Protein AF-A0A173RCN5-F1 (afdb_monomer)

Organism: NCBI:txid39491

Foldseek 3Di:
DEEEEFEFDPPVLHGQQVVVVVVVLPDPDLPYEYEYAPSHCVNCVPSCPSPHYHHDDPVQVVQLVVPCPDPDTSLVSQQPDARVSSLVVVLVVCVVVVHQEYEYQGRGPSVVVSCVVVVHHYYHNPGDRPDDVVVVVVVVVVVVVVVVVVVVVVVVVVVVVVVVVVVVVVVVVVVVVVVVVVVVVVVVVCCVVPPPVPVVVVVVVVVVVVVVVVVVVVVVVVVVVVVVVVVVVCVVPVDD

Structure (mmCIF, N/CA/C/O backbone):
data_AF-A0A173RCN5-F1
#
_entry.id   AF-A0A173RCN5-F1
#
loop_
_atom_site.group_PDB
_atom_site.id
_atom_site.type_symbol
_atom_site.label_atom_id
_atom_site.label_alt_id
_atom_site.label_comp_id
_atom_site.label_asym_id
_atom_site.label_entity_id
_atom_site.label_seq_id
_atom_site.pdbx_PDB_ins_code
_atom_site.Cartn_x
_atom_site.Cartn_y
_atom_site.Cartn_z
_atom_site.occupancy
_atom_site.B_iso_or_equiv
_atom_site.auth_seq_id
_atom_site.auth_comp_id
_atom_site.auth_asym_id
_atom_site.auth_atom_id
_atom_site.pdbx_PDB_model_num
ATOM 1 N N . MET A 1 1 ? -18.937 -15.279 17.868 1.00 85.00 1 MET A N 1
ATOM 2 C CA . MET A 1 1 ? -18.457 -14.349 18.916 1.00 85.00 1 MET A CA 1
ATOM 3 C C . MET A 1 1 ? -18.157 -13.012 18.266 1.00 85.00 1 MET A C 1
ATOM 5 O O . MET A 1 1 ? -17.558 -13.012 17.190 1.00 85.00 1 MET A O 1
ATOM 9 N N . ASP A 1 2 ? -18.562 -11.915 18.907 1.00 86.75 2 ASP A N 1
ATOM 10 C CA . ASP A 1 2 ? -18.357 -10.559 18.389 1.00 86.75 2 ASP A CA 1
ATOM 11 C C . ASP A 1 2 ? -17.058 -10.000 18.976 1.00 86.75 2 ASP A C 1
ATOM 13 O O . ASP A 1 2 ? -16.907 -9.889 20.193 1.00 86.75 2 ASP A O 1
ATOM 17 N N . GLY A 1 3 ? -16.096 -9.696 18.110 1.00 90.00 3 GLY A N 1
ATOM 18 C CA . GLY A 1 3 ? -14.831 -9.073 18.477 1.00 90.00 3 GLY A CA 1
ATOM 19 C C . GLY A 1 3 ? -14.904 -7.556 18.329 1.00 90.00 3 GLY A C 1
ATOM 20 O O . GLY A 1 3 ? -15.397 -7.069 17.316 1.00 90.00 3 GLY A O 1
ATOM 21 N N . TYR A 1 4 ? -14.367 -6.812 19.290 1.00 90.81 4 TYR A N 1
ATOM 22 C CA . TYR A 1 4 ? -14.263 -5.354 19.246 1.00 90.81 4 TYR A CA 1
ATOM 23 C C . TYR A 1 4 ? -12.816 -4.925 19.426 1.00 90.81 4 TYR A C 1
ATOM 25 O O . TYR A 1 4 ? -12.172 -5.346 20.381 1.00 90.81 4 TYR A O 1
ATOM 33 N N . VAL A 1 5 ? -12.303 -4.098 18.520 1.00 88.88 5 VAL A N 1
ATOM 34 C CA . VAL A 1 5 ? -10.887 -3.707 18.510 1.00 88.88 5 VAL A CA 1
ATOM 35 C C . VAL A 1 5 ? -10.717 -2.273 19.013 1.00 88.88 5 VAL A C 1
ATOM 37 O O . VAL A 1 5 ? -11.281 -1.356 18.417 1.00 88.88 5 VAL A O 1
ATOM 40 N N . PHE A 1 6 ? -9.900 -2.075 20.052 1.00 87.25 6 PHE A N 1
ATOM 41 C CA . PHE A 1 6 ? -9.523 -0.754 20.573 1.00 87.25 6 PHE A CA 1
ATOM 42 C C . PHE A 1 6 ? -8.047 -0.714 20.970 1.00 87.25 6 PHE A C 1
ATOM 44 O O . PHE A 1 6 ? -7.629 -1.446 21.852 1.00 87.25 6 PHE A O 1
ATOM 51 N N . PHE A 1 7 ? -7.234 0.151 20.379 1.00 85.94 7 PHE A N 1
ATOM 52 C CA . PHE A 1 7 ? -5.800 0.187 20.706 1.00 85.94 7 PHE A CA 1
ATOM 53 C C . PHE A 1 7 ? -5.228 1.583 20.918 1.00 85.94 7 PHE A C 1
ATOM 55 O O . PHE A 1 7 ? -4.099 1.685 21.395 1.00 85.94 7 PHE A O 1
ATOM 62 N N . GLU A 1 8 ? -5.997 2.629 20.617 1.00 82.06 8 GLU A N 1
ATOM 63 C CA . GLU A 1 8 ? -5.490 3.997 20.600 1.00 82.06 8 GLU A CA 1
ATOM 64 C C . GLU A 1 8 ? -5.775 4.757 21.896 1.00 82.06 8 GLU A C 1
ATOM 66 O O . GLU A 1 8 ? -6.918 4.843 22.354 1.00 82.06 8 GLU A O 1
ATOM 71 N N . VAL A 1 9 ? -4.725 5.350 22.458 1.00 79.94 9 VAL A N 1
ATOM 72 C CA . VAL A 1 9 ? -4.796 6.305 23.565 1.00 79.94 9 VAL A CA 1
ATOM 73 C C . VAL A 1 9 ? -4.295 7.670 23.087 1.00 79.94 9 VAL A C 1
ATOM 75 O O . VAL A 1 9 ? -3.480 7.746 22.174 1.00 79.94 9 VAL A O 1
ATOM 78 N N . ASP A 1 10 ? -4.798 8.756 23.670 1.00 77.94 10 ASP A N 1
ATOM 79 C CA . ASP A 1 10 ? -4.321 10.105 23.374 1.00 77.94 10 ASP A CA 1
ATOM 80 C C . ASP A 1 10 ? -2.906 10.346 23.938 1.00 77.94 10 ASP A C 1
ATOM 82 O O . ASP A 1 10 ? -2.344 9.531 24.673 1.00 77.94 10 ASP A O 1
ATOM 86 N N . ASN A 1 11 ? -2.331 11.517 23.649 1.00 74.00 11 ASN A N 1
ATOM 87 C CA . ASN A 1 11 ? -0.999 11.905 24.137 1.00 74.00 11 ASN A CA 1
ATOM 88 C C . ASN A 1 11 ? -0.878 11.971 25.675 1.00 74.00 11 ASN A C 1
ATOM 90 O O . ASN A 1 11 ? 0.227 12.121 26.196 1.00 74.00 11 ASN A O 1
ATOM 94 N N . MET A 1 12 ? -1.994 11.922 26.405 1.00 77.00 12 MET A N 1
ATOM 95 C CA . MET A 1 12 ? -2.046 11.894 27.868 1.00 77.00 12 MET A CA 1
ATOM 96 C C . MET A 1 12 ? -2.286 10.474 28.413 1.00 77.00 12 MET A C 1
ATOM 98 O O . MET A 1 12 ? -2.352 10.301 29.628 1.00 77.00 12 MET A O 1
ATOM 102 N N . GLY A 1 13 ? -2.385 9.463 27.543 1.00 78.50 13 GLY A N 1
ATOM 103 C CA . GLY A 1 13 ? -2.645 8.069 27.900 1.00 78.50 13 GLY A CA 1
ATOM 104 C C . GLY A 1 13 ? -4.126 7.737 28.107 1.00 78.50 13 GLY A C 1
ATOM 105 O O . GLY A 1 13 ? -4.436 6.640 28.578 1.00 78.50 13 GLY A O 1
ATOM 106 N N . ASN A 1 14 ? -5.045 8.646 27.761 1.00 83.94 14 ASN A N 1
ATOM 107 C CA . ASN A 1 14 ? -6.478 8.401 27.891 1.00 83.94 14 ASN A CA 1
ATOM 108 C C . ASN A 1 14 ? -7.014 7.616 26.685 1.00 83.94 14 ASN A C 1
ATOM 110 O O . ASN A 1 14 ? -6.639 7.899 25.550 1.00 83.94 14 ASN A O 1
ATOM 114 N N . PRO A 1 15 ? -7.957 6.686 26.881 1.00 86.50 15 PRO A N 1
ATOM 115 C CA . PRO A 1 15 ? -8.542 5.905 25.795 1.00 86.50 15 PRO A CA 1
ATOM 116 C C . PRO A 1 15 ? -9.372 6.790 24.854 1.00 86.50 15 PRO A C 1
ATOM 118 O O . PRO A 1 15 ? -10.384 7.357 25.276 1.00 86.50 15 PRO A O 1
ATOM 121 N N . ILE A 1 16 ? -9.002 6.854 23.566 1.00 85.06 16 ILE A N 1
ATOM 122 C CA . ILE A 1 16 ? -9.655 7.741 22.575 1.00 85.06 16 ILE A CA 1
ATOM 123 C C . ILE A 1 16 ? -11.154 7.437 22.418 1.00 85.06 16 ILE A C 1
ATOM 125 O O . ILE A 1 16 ? -11.955 8.345 22.195 1.00 85.06 16 ILE A O 1
ATOM 129 N N . TYR A 1 17 ? -11.560 6.178 22.608 1.00 85.75 17 TYR A N 1
ATOM 130 C CA . TYR A 1 17 ? -12.960 5.745 22.522 1.00 85.75 17 TYR A CA 1
ATOM 131 C C . TYR A 1 17 ? -13.489 5.204 23.852 1.00 85.75 17 TYR A C 1
ATOM 133 O O . TYR A 1 17 ? -14.286 4.259 23.888 1.00 85.75 17 TYR A O 1
ATOM 141 N N . GLY A 1 18 ? -13.035 5.789 24.963 1.00 86.06 18 GLY A N 1
ATOM 142 C CA . GLY A 1 18 ? -13.400 5.338 26.302 1.00 86.06 18 GLY A CA 1
ATOM 143 C C . GLY A 1 18 ? -14.911 5.324 26.562 1.00 86.06 18 GLY A C 1
ATOM 144 O O . GLY A 1 18 ? -15.416 4.390 27.179 1.00 86.06 18 GLY A O 1
ATOM 145 N N . ASP A 1 19 ? -15.655 6.298 26.034 1.00 85.06 19 ASP A N 1
ATOM 146 C CA . ASP A 1 19 ? -17.116 6.342 26.181 1.00 85.06 19 ASP A CA 1
ATOM 147 C C . ASP A 1 19 ? -17.799 5.170 25.468 1.00 85.06 19 ASP A C 1
ATOM 149 O O . ASP A 1 19 ? -18.711 4.551 26.019 1.00 85.06 19 ASP A O 1
ATOM 153 N N . LYS A 1 20 ? -17.310 4.798 24.277 1.00 85.69 20 LYS A N 1
ATOM 154 C CA . LYS A 1 20 ? -17.848 3.652 23.538 1.00 85.69 20 LYS A CA 1
ATOM 155 C C . LYS A 1 20 ? -17.528 2.336 24.235 1.00 85.69 20 LYS A C 1
ATOM 157 O O . LYS A 1 20 ? -18.370 1.444 24.275 1.00 85.69 20 LYS A O 1
ATOM 162 N N . MET A 1 21 ? -16.337 2.234 24.823 1.00 87.69 21 MET A N 1
ATOM 163 C CA . MET A 1 21 ? -15.967 1.094 25.657 1.00 87.69 21 MET A CA 1
ATOM 164 C C . MET A 1 21 ? -16.941 0.937 26.833 1.00 87.69 21 MET A C 1
ATOM 166 O O . MET A 1 21 ? -17.484 -0.145 27.033 1.00 87.69 21 MET A O 1
ATOM 170 N N . LYS A 1 22 ? -17.239 2.023 27.558 1.00 87.31 22 LYS A N 1
ATOM 171 C CA . LYS A 1 22 ? -18.212 2.012 28.666 1.00 87.31 22 LYS A CA 1
ATOM 172 C C . LYS A 1 22 ? -19.621 1.634 28.210 1.00 87.31 22 LYS A C 1
ATOM 174 O O . LYS A 1 22 ? -20.297 0.880 28.900 1.00 87.31 22 LYS A O 1
ATOM 179 N N . GLU A 1 23 ? -20.063 2.121 27.051 1.00 86.38 23 GLU A N 1
ATOM 180 C CA . GLU A 1 23 ? -21.352 1.732 26.464 1.00 86.38 23 GLU A CA 1
ATOM 181 C C . GLU A 1 23 ? -21.421 0.218 26.210 1.00 86.38 23 GLU A C 1
ATOM 183 O O . GLU A 1 23 ? -22.412 -0.420 26.563 1.00 86.38 23 GLU A O 1
ATOM 188 N N . LEU A 1 24 ? -20.358 -0.368 25.647 1.00 86.56 24 LEU A N 1
ATOM 189 C CA . LEU A 1 24 ? -20.284 -1.806 25.381 1.00 86.56 24 LEU A CA 1
ATOM 190 C C . LEU A 1 24 ? -20.196 -2.640 26.659 1.00 86.56 24 LEU A C 1
ATOM 192 O O . LEU A 1 24 ? -20.834 -3.683 26.731 1.00 86.56 24 LEU A O 1
ATOM 196 N N . LEU A 1 25 ? -19.450 -2.177 27.662 1.00 86.50 25 LEU A N 1
ATOM 197 C CA . LEU A 1 25 ? -19.357 -2.823 28.976 1.00 86.50 25 LEU A CA 1
ATOM 198 C C . LEU A 1 25 ? -20.700 -2.839 29.717 1.00 86.50 25 LEU A C 1
ATOM 200 O O . LEU A 1 25 ? -20.983 -3.768 30.463 1.00 86.50 25 LEU A O 1
ATOM 204 N N . ASN A 1 26 ? -21.539 -1.827 29.490 1.00 82.56 26 ASN A N 1
ATOM 205 C CA . ASN A 1 26 ? -22.889 -1.760 30.050 1.00 82.56 26 ASN A CA 1
ATOM 206 C C . ASN A 1 26 ? -23.913 -2.592 29.260 1.00 82.56 26 ASN A C 1
ATOM 208 O O . ASN A 1 26 ? -25.058 -2.724 29.693 1.00 82.56 26 ASN A O 1
ATOM 212 N N . CYS A 1 27 ? -23.547 -3.131 28.093 1.00 75.00 27 CYS A N 1
ATOM 213 C CA . CYS A 1 27 ? -24.412 -4.047 27.363 1.00 75.00 27 CYS A CA 1
ATOM 214 C C . CYS A 1 27 ? -24.312 -5.443 27.993 1.00 75.00 27 CYS A C 1
ATOM 216 O O . CYS A 1 27 ? -23.235 -6.030 28.011 1.00 75.00 27 CYS A O 1
ATOM 218 N N . GLU A 1 28 ? -25.436 -6.018 28.429 1.00 60.59 28 GLU A N 1
ATOM 219 C CA . GLU A 1 28 ? -25.523 -7.399 28.940 1.00 60.59 28 GLU A CA 1
ATOM 220 C C . GLU A 1 28 ? -25.333 -8.443 27.817 1.00 60.59 28 GLU A C 1
ATOM 222 O O . GLU A 1 28 ? -26.240 -9.195 27.463 1.00 60.59 28 GLU A O 1
ATOM 227 N N . LYS A 1 29 ? -24.158 -8.471 27.182 1.00 64.88 29 LYS A N 1
ATOM 228 C CA . LYS A 1 29 ? -23.819 -9.446 26.143 1.00 64.88 29 LYS A CA 1
ATOM 229 C C . LYS A 1 29 ? -22.659 -10.323 26.606 1.00 64.88 29 LYS A C 1
ATOM 231 O O . LYS A 1 29 ? -21.499 -9.953 26.466 1.00 64.88 29 LYS A O 1
ATOM 236 N N . GLU A 1 30 ? -22.969 -11.553 27.015 1.00 64.12 30 GLU A N 1
ATOM 237 C CA . GLU A 1 30 ? -22.010 -12.601 27.430 1.00 64.12 30 GLU A CA 1
ATOM 238 C C . GLU A 1 30 ? -21.036 -13.072 26.319 1.00 64.12 30 GLU A C 1
ATOM 240 O O . GLU A 1 30 ? -20.272 -14.024 26.490 1.00 64.12 30 GLU A O 1
ATOM 245 N N . HIS A 1 31 ? -21.068 -12.461 25.132 1.00 74.56 31 HIS A N 1
ATOM 246 C CA . HIS A 1 31 ? -20.351 -12.930 23.940 1.00 74.56 31 HIS A CA 1
ATOM 247 C C . HIS A 1 31 ? -19.444 -11.875 23.301 1.00 74.56 31 HIS A C 1
ATOM 249 O O . HIS A 1 31 ? -19.007 -12.061 22.161 1.00 74.56 31 HIS A O 1
ATOM 255 N N . ILE A 1 32 ? -19.155 -10.789 24.020 1.00 86.62 32 ILE A N 1
ATOM 256 C CA . ILE A 1 32 ? -18.224 -9.754 23.572 1.00 86.62 32 ILE A CA 1
ATOM 257 C C . ILE A 1 32 ? -16.785 -10.173 23.892 1.00 86.62 32 ILE A C 1
ATOM 259 O O . ILE A 1 32 ? -16.449 -10.536 25.020 1.00 86.62 32 ILE A O 1
ATOM 263 N N . LEU A 1 33 ? -15.926 -10.110 22.877 1.00 91.88 33 LEU A N 1
ATOM 264 C CA . LEU A 1 33 ? -14.481 -10.244 22.993 1.00 91.88 33 LEU A CA 1
ATOM 265 C C . LEU A 1 33 ? -13.827 -8.900 22.677 1.00 91.88 33 LEU A C 1
ATOM 267 O O . LEU A 1 33 ? -13.941 -8.403 21.560 1.00 91.88 33 LEU A O 1
ATOM 271 N N . PHE A 1 34 ? -13.082 -8.345 23.624 1.00 93.62 34 PHE A N 1
ATOM 272 C CA . PHE A 1 34 ? -12.303 -7.133 23.403 1.00 93.62 34 PHE A CA 1
ATOM 273 C C . PHE A 1 34 ? -10.887 -7.478 22.939 1.00 93.62 34 PHE A C 1
ATOM 275 O O . PHE A 1 34 ? -10.219 -8.331 23.518 1.00 93.62 34 PHE A O 1
ATOM 282 N N . ILE A 1 35 ? -10.419 -6.812 21.891 1.00 95.06 35 ILE A N 1
ATOM 283 C CA . ILE A 1 35 ? -9.057 -6.890 21.368 1.00 95.06 35 ILE A CA 1
ATOM 284 C C . ILE A 1 35 ? -8.405 -5.535 21.622 1.00 95.06 35 ILE A C 1
ATOM 286 O O . ILE A 1 35 ? -8.760 -4.555 20.967 1.00 95.06 35 ILE A O 1
ATOM 290 N N . LEU A 1 36 ? -7.494 -5.479 22.593 1.00 94.38 36 LEU A N 1
ATOM 291 C CA . LEU A 1 36 ? -7.011 -4.232 23.176 1.00 94.38 36 LEU A CA 1
ATOM 292 C C . LEU A 1 36 ? -5.496 -4.064 23.077 1.00 94.38 36 LEU A C 1
ATOM 294 O O . LEU A 1 36 ? -4.779 -5.056 23.154 1.00 94.38 36 LEU A O 1
ATOM 298 N N . SER A 1 37 ? -4.976 -2.838 22.990 1.00 92.75 37 SER A N 1
ATOM 299 C CA . SER A 1 37 ? -3.580 -2.603 23.400 1.00 92.75 37 SER A CA 1
ATOM 300 C C . SER A 1 37 ? -3.458 -2.707 24.926 1.00 92.75 37 SER A C 1
ATOM 302 O O . SER A 1 37 ? -4.444 -2.550 25.653 1.00 92.75 37 SER A O 1
ATOM 304 N N . ALA A 1 38 ? -2.252 -2.979 25.431 1.00 91.81 38 ALA A N 1
ATOM 305 C CA . ALA A 1 38 ? -2.014 -3.043 26.876 1.00 91.81 38 ALA A CA 1
ATOM 306 C C . ALA A 1 38 ? -2.315 -1.696 27.561 1.00 91.81 38 ALA A C 1
ATOM 308 O O . ALA A 1 38 ? -2.937 -1.659 28.621 1.00 91.81 38 ALA A O 1
ATOM 309 N N . GLU A 1 39 ? -1.936 -0.593 26.912 1.00 90.00 39 GLU A N 1
ATOM 310 C CA . GLU A 1 39 ? -2.195 0.777 27.370 1.00 90.00 39 GLU A CA 1
ATOM 311 C C . GLU A 1 39 ? -3.700 1.062 27.470 1.00 90.00 39 GLU A C 1
ATOM 313 O O . GLU A 1 39 ? -4.181 1.608 28.465 1.00 90.00 39 GLU A O 1
ATOM 318 N N . TYR A 1 40 ? -4.472 0.626 26.472 1.00 91.69 40 TYR A N 1
ATOM 319 C CA . TYR A 1 40 ? -5.921 0.803 26.477 1.00 91.69 40 TYR A CA 1
ATOM 320 C C . TYR A 1 40 ? -6.591 -0.040 27.568 1.00 91.69 40 TYR A C 1
ATOM 322 O O . TYR A 1 40 ? -7.477 0.444 28.272 1.00 91.69 40 TYR A O 1
ATOM 330 N N . GLN A 1 41 ? -6.157 -1.292 27.749 1.00 91.94 41 GLN A N 1
ATOM 331 C CA . GLN A 1 41 ? -6.707 -2.175 28.778 1.00 91.94 41 GLN A CA 1
ATOM 332 C C . GLN A 1 41 ? -6.449 -1.653 30.197 1.00 91.94 41 GLN A C 1
ATOM 334 O O . GLN A 1 41 ? -7.328 -1.785 31.050 1.00 91.94 41 GLN A O 1
ATOM 339 N N . ALA A 1 42 ? -5.294 -1.033 30.453 1.00 91.06 42 ALA A N 1
ATOM 340 C CA . ALA A 1 42 ? -4.952 -0.504 31.774 1.00 91.06 42 ALA A CA 1
ATOM 341 C C . ALA A 1 42 ? -5.989 0.512 32.292 1.00 91.06 42 ALA A C 1
ATOM 343 O O . ALA A 1 42 ? -6.287 0.539 33.488 1.00 91.06 42 ALA A O 1
ATOM 344 N N . ASN A 1 43 ? -6.595 1.280 31.381 1.00 92.06 43 ASN A N 1
ATOM 345 C CA . ASN A 1 43 ? -7.622 2.279 31.679 1.00 92.06 43 ASN A CA 1
ATOM 346 C C . ASN A 1 43 ? -8.990 1.689 32.082 1.00 92.06 43 ASN A C 1
ATOM 348 O O . ASN A 1 43 ? -9.815 2.417 32.625 1.00 92.06 43 ASN A O 1
ATOM 352 N N . PHE A 1 44 ? -9.232 0.397 31.831 1.00 89.50 44 PHE A N 1
ATOM 353 C CA . PHE A 1 44 ? -10.503 -0.300 32.104 1.00 89.50 44 PHE A CA 1
ATOM 354 C C . PHE A 1 44 ? -10.293 -1.618 32.860 1.00 89.50 44 PHE A C 1
ATOM 356 O O . PHE A 1 44 ? -11.059 -2.573 32.721 1.00 89.50 44 PHE A O 1
ATOM 363 N N . SER A 1 45 ? -9.191 -1.718 33.604 1.00 85.12 45 SER A N 1
ATOM 364 C CA . SER A 1 45 ? -8.732 -2.979 34.193 1.00 85.12 45 SER A CA 1
ATOM 365 C C . SER A 1 45 ? -9.738 -3.613 35.158 1.00 85.12 45 SER A C 1
ATOM 367 O O . SER A 1 45 ? -9.777 -4.838 35.240 1.00 85.12 45 SER A O 1
ATOM 369 N N . VAL A 1 46 ? -10.560 -2.813 35.846 1.00 85.19 46 VAL A N 1
ATOM 370 C CA . VAL A 1 46 ? -11.584 -3.296 36.785 1.00 85.19 46 VAL A CA 1
ATOM 371 C C . VAL A 1 46 ? -12.846 -3.728 36.041 1.00 85.19 46 VAL A C 1
ATOM 373 O O . VAL A 1 46 ? -13.407 -4.780 36.324 1.00 85.19 46 VAL A O 1
ATOM 376 N N . GLU A 1 47 ? -13.276 -2.943 35.059 1.00 86.75 47 GLU A N 1
ATOM 377 C CA . GLU A 1 47 ? -14.499 -3.174 34.292 1.00 86.75 47 GLU A CA 1
ATOM 378 C C . GLU A 1 47 ? -14.376 -4.371 33.333 1.00 86.75 47 GLU A C 1
ATOM 380 O O . GLU A 1 47 ? -15.366 -4.999 32.956 1.00 86.75 47 GLU A O 1
ATOM 385 N N . LEU A 1 48 ? -13.148 -4.718 32.951 1.00 86.81 48 LEU A N 1
ATOM 386 C CA . LEU A 1 48 ? -12.843 -5.816 32.039 1.00 86.81 48 LEU A CA 1
ATOM 387 C C . LEU A 1 48 ? -12.677 -7.187 32.712 1.00 86.81 48 LEU A C 1
ATOM 389 O O . LEU A 1 48 ? -12.492 -8.163 31.990 1.00 86.81 48 LEU A O 1
ATOM 393 N N . ILE A 1 49 ? -12.733 -7.287 34.048 1.00 83.31 49 ILE A N 1
ATOM 394 C CA . ILE A 1 49 ? -12.430 -8.534 34.787 1.00 83.31 49 ILE A CA 1
ATOM 395 C C . ILE A 1 49 ? -13.297 -9.710 34.320 1.00 83.31 49 ILE A C 1
ATOM 397 O O . ILE A 1 49 ? -12.782 -10.809 34.119 1.00 83.31 49 ILE A O 1
ATOM 401 N N . ASP A 1 50 ? -14.586 -9.462 34.097 1.00 83.12 50 ASP A N 1
ATOM 402 C CA . ASP A 1 50 ? -15.548 -10.493 33.692 1.00 83.12 50 ASP A CA 1
ATOM 403 C C . ASP A 1 50 ? -15.686 -10.624 32.166 1.00 83.12 50 ASP A C 1
ATOM 405 O O . ASP A 1 50 ? -16.514 -11.384 31.661 1.00 83.12 50 ASP A O 1
ATOM 409 N N . HIS A 1 51 ? -14.859 -9.902 31.407 1.00 86.25 51 HIS A N 1
ATOM 410 C CA . HIS A 1 51 ? -14.919 -9.863 29.954 1.00 86.25 51 HIS A CA 1
ATOM 411 C C . HIS A 1 51 ? -13.762 -10.631 29.320 1.00 86.25 51 HIS A C 1
ATOM 413 O O . HIS A 1 51 ? -12.635 -10.679 29.817 1.00 86.25 51 HIS A O 1
ATOM 419 N N . LYS A 1 52 ? -14.016 -11.216 28.147 1.00 89.62 52 LYS A N 1
ATOM 420 C CA . LYS A 1 52 ? -12.950 -11.849 27.375 1.00 89.62 52 LYS A CA 1
ATOM 421 C C . LYS A 1 52 ? -12.103 -10.759 26.720 1.00 89.62 52 LYS A C 1
ATOM 423 O O . LYS A 1 52 ? -12.610 -9.996 25.900 1.00 89.62 52 LYS A O 1
ATOM 428 N N . VAL A 1 53 ? -10.812 -10.723 27.041 1.00 92.31 53 VAL A N 1
ATOM 429 C CA . VAL A 1 53 ? -9.860 -9.744 26.497 1.00 92.31 53 VAL A CA 1
ATOM 430 C C . VAL A 1 53 ? -8.678 -10.448 25.834 1.00 92.31 53 VAL A C 1
ATOM 432 O O . VAL A 1 53 ? -8.118 -11.400 26.376 1.00 92.31 53 VAL A O 1
ATOM 435 N N . ILE A 1 54 ? -8.282 -9.970 24.658 1.00 95.12 54 ILE A N 1
ATOM 436 C CA . ILE A 1 54 ? -7.036 -10.322 23.975 1.00 95.12 54 ILE A CA 1
ATOM 437 C C . ILE A 1 54 ? -6.190 -9.064 23.876 1.00 95.12 54 ILE A C 1
ATOM 439 O O . ILE A 1 54 ? -6.639 -8.061 23.330 1.00 95.12 54 ILE A O 1
ATOM 443 N N . ILE A 1 55 ? -4.956 -9.139 24.362 1.00 95.50 55 ILE A N 1
ATOM 444 C CA . ILE A 1 55 ? -4.009 -8.032 24.270 1.00 95.50 55 ILE A CA 1
ATOM 445 C C . ILE A 1 55 ? -3.202 -8.144 22.976 1.00 95.50 55 ILE A C 1
ATOM 447 O O . ILE A 1 55 ? -2.661 -9.210 22.669 1.00 95.50 55 ILE A O 1
ATOM 451 N N . ILE A 1 56 ? -3.134 -7.047 22.224 1.00 94.94 56 ILE A N 1
ATOM 452 C CA . ILE A 1 56 ? -2.272 -6.888 21.056 1.00 94.94 56 ILE A CA 1
ATOM 453 C C . ILE A 1 56 ? -0.822 -6.848 21.554 1.00 94.94 56 ILE A C 1
ATOM 455 O O . ILE A 1 56 ? -0.505 -6.027 22.418 1.00 94.94 56 ILE A O 1
ATOM 459 N N . PRO A 1 57 ? 0.057 -7.723 21.041 1.00 94.69 57 PRO A N 1
ATOM 460 C CA . PRO A 1 57 ? 1.453 -7.748 21.434 1.00 94.69 57 PRO A CA 1
ATOM 461 C C . PRO A 1 57 ? 2.168 -6.426 21.149 1.00 94.69 57 PRO A C 1
ATOM 463 O O . PRO A 1 57 ? 1.994 -5.811 20.097 1.00 94.69 57 PRO A O 1
ATOM 466 N N . GLU A 1 58 ? 3.016 -6.018 22.086 1.00 90.75 58 GLU A N 1
ATOM 467 C CA . GLU A 1 58 ? 3.766 -4.763 22.014 1.00 90.75 58 GLU A CA 1
ATOM 468 C C . GLU A 1 58 ? 4.736 -4.718 20.824 1.00 90.75 58 GLU A C 1
ATOM 470 O O . GLU A 1 58 ? 4.958 -3.675 20.220 1.00 90.75 58 GLU A O 1
ATOM 475 N N . ASP A 1 59 ? 5.313 -5.857 20.444 1.00 90.81 59 ASP A N 1
ATOM 476 C CA . ASP A 1 59 ? 6.168 -5.975 19.263 1.00 90.81 59 ASP A CA 1
ATOM 477 C C . ASP A 1 59 ? 5.401 -5.742 17.956 1.00 90.81 59 ASP A C 1
ATOM 479 O O . ASP A 1 59 ? 5.967 -5.174 17.023 1.00 90.81 59 ASP A O 1
ATOM 483 N N . VAL A 1 60 ? 4.116 -6.109 17.903 1.00 91.06 60 VAL A N 1
ATOM 484 C CA . VAL A 1 60 ? 3.225 -5.798 16.776 1.00 91.06 60 VAL A CA 1
ATOM 485 C C . VAL A 1 60 ? 2.891 -4.305 16.753 1.00 91.06 60 VAL A C 1
ATOM 487 O O . VAL A 1 60 ? 2.993 -3.685 15.696 1.00 91.06 60 VAL A O 1
ATOM 490 N N . LEU A 1 61 ? 2.552 -3.708 17.903 1.00 88.50 61 LEU A N 1
ATOM 491 C CA . LEU A 1 61 ? 2.254 -2.270 17.997 1.00 88.50 61 LEU A CA 1
ATOM 492 C C . LEU A 1 61 ? 3.465 -1.407 17.617 1.00 88.50 61 LEU A C 1
ATOM 494 O O . LEU A 1 61 ? 3.329 -0.481 16.824 1.00 88.50 61 LEU A O 1
ATOM 498 N N . LYS A 1 62 ? 4.675 -1.780 18.047 1.00 85.62 62 LYS A N 1
ATOM 499 C CA . LYS A 1 62 ? 5.911 -1.071 17.676 1.00 85.62 62 LYS A CA 1
ATOM 500 C C . LYS A 1 62 ? 6.172 -1.023 16.174 1.00 85.62 62 LYS A C 1
ATOM 502 O O . LYS A 1 62 ? 6.832 -0.100 15.705 1.00 85.62 62 LYS A O 1
ATOM 507 N N . LYS A 1 63 ? 5.700 -2.006 15.399 1.00 84.50 63 LYS A N 1
ATOM 508 C CA . LYS A 1 63 ? 5.812 -1.966 13.930 1.00 84.50 63 LYS A CA 1
ATOM 509 C C . LYS A 1 63 ? 4.923 -0.894 13.320 1.00 84.50 63 LYS A C 1
ATOM 511 O O . LYS A 1 63 ? 5.322 -0.294 12.327 1.00 84.50 63 LYS A O 1
ATOM 516 N N . ILE A 1 64 ? 3.768 -0.650 13.934 1.00 82.88 64 ILE A N 1
ATOM 517 C CA . ILE A 1 64 ? 2.886 0.462 13.589 1.00 82.88 64 ILE A CA 1
ATOM 518 C C . ILE A 1 64 ? 3.603 1.770 13.941 1.00 82.88 64 ILE A C 1
ATOM 520 O O . ILE A 1 64 ? 3.766 2.616 13.072 1.00 82.88 64 ILE A O 1
ATOM 524 N N . ASP A 1 65 ? 4.150 1.875 15.155 1.00 79.44 65 ASP A N 1
ATOM 525 C CA . ASP A 1 65 ? 4.822 3.091 15.641 1.00 79.44 65 ASP A CA 1
ATOM 526 C C . ASP A 1 65 ? 6.045 3.500 14.819 1.00 79.44 65 ASP A C 1
ATOM 528 O O . ASP A 1 65 ? 6.216 4.672 14.504 1.00 79.44 65 ASP A O 1
ATOM 532 N N . ILE A 1 66 ? 6.899 2.543 14.441 1.00 69.69 66 ILE A N 1
ATOM 533 C CA . ILE A 1 66 ? 8.091 2.815 13.619 1.00 69.69 66 ILE A CA 1
ATOM 534 C C . ILE A 1 66 ? 7.703 3.394 12.254 1.00 69.69 66 ILE A C 1
ATOM 536 O O . ILE A 1 66 ? 8.459 4.177 11.685 1.00 69.69 66 ILE A O 1
ATOM 540 N N . ALA A 1 67 ? 6.549 3.001 11.717 1.00 65.50 67 ALA A N 1
ATOM 541 C CA . ALA A 1 67 ? 6.098 3.450 10.4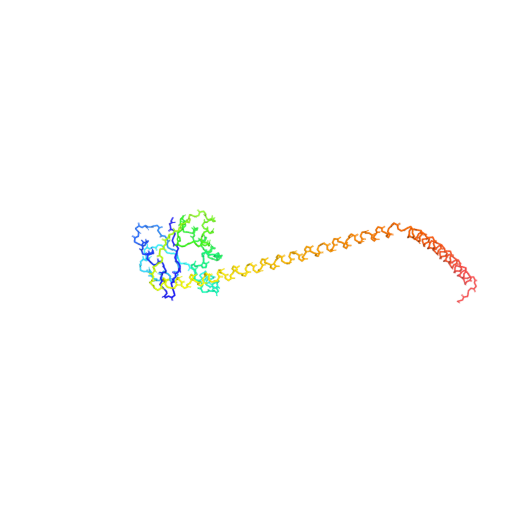09 1.00 65.50 67 ALA A CA 1
ATOM 542 C C . ALA A 1 67 ? 5.455 4.850 10.430 1.00 65.50 67 ALA A C 1
ATOM 544 O O . ALA A 1 67 ? 5.231 5.440 9.371 1.00 65.50 67 ALA A O 1
ATOM 545 N N . ILE A 1 68 ? 5.190 5.400 11.618 1.00 72.62 68 ILE A N 1
ATOM 546 C CA . ILE A 1 68 ? 4.665 6.750 11.815 1.00 72.62 68 ILE A CA 1
ATOM 547 C C . ILE A 1 68 ? 5.846 7.735 11.782 1.00 72.62 68 ILE A C 1
ATOM 549 O O . ILE A 1 68 ? 6.375 8.164 12.805 1.00 72.62 68 ILE A O 1
ATOM 553 N N . GLU A 1 69 ? 6.294 8.101 10.579 1.00 58.19 69 GLU A N 1
ATOM 554 C CA . GLU A 1 69 ? 7.410 9.049 10.405 1.00 58.19 69 GLU A CA 1
ATOM 555 C C . GLU A 1 69 ? 7.007 10.522 10.659 1.00 58.19 69 GLU A C 1
ATOM 557 O O . GLU A 1 69 ? 7.875 11.359 10.899 1.00 58.19 69 GLU A O 1
ATOM 562 N N . ASN A 1 70 ? 5.706 10.867 10.645 1.00 51.78 70 ASN A N 1
ATOM 563 C CA . ASN A 1 70 ? 5.243 12.256 10.449 1.00 51.78 70 ASN A CA 1
ATOM 564 C C . ASN A 1 70 ? 4.111 12.752 11.383 1.00 51.78 70 ASN A C 1
ATOM 566 O O . ASN A 1 70 ? 3.227 13.474 10.934 1.00 51.78 70 ASN A O 1
ATOM 570 N N . LYS A 1 71 ? 4.146 12.454 12.690 1.00 53.78 71 LYS A N 1
ATOM 571 C CA . LYS A 1 71 ? 3.165 12.960 13.691 1.00 53.78 71 LYS A CA 1
ATOM 572 C C . LYS A 1 71 ? 1.693 12.537 13.487 1.00 53.78 71 LYS A C 1
ATOM 574 O O . LYS A 1 71 ? 0.820 13.125 14.121 1.00 53.78 71 LYS A O 1
ATOM 579 N N . GLU A 1 72 ? 1.402 11.561 12.634 1.00 62.19 72 GLU A N 1
ATOM 580 C CA . GLU A 1 72 ? 0.059 10.966 12.552 1.00 62.19 72 GLU A CA 1
ATOM 581 C C . GLU A 1 72 ? -0.170 10.014 13.743 1.00 62.19 72 GLU A C 1
ATOM 583 O O . GLU A 1 72 ? 0.774 9.408 14.235 1.00 62.19 72 GLU A O 1
ATOM 588 N N . ASP A 1 73 ? -1.398 9.905 14.253 1.00 73.50 73 ASP A N 1
ATOM 589 C CA . ASP A 1 73 ? -1.736 8.927 15.303 1.00 73.50 73 ASP A CA 1
ATOM 590 C C . ASP A 1 73 ? -1.853 7.500 14.714 1.00 73.50 73 ASP A C 1
ATOM 592 O O . ASP A 1 73 ? -1.965 7.330 13.489 1.00 73.50 73 ASP A O 1
ATOM 596 N N . ARG A 1 74 ? -1.784 6.439 15.544 1.00 77.69 74 ARG A N 1
ATOM 597 C CA . ARG A 1 74 ? -1.783 5.057 15.006 1.00 77.69 74 ARG A CA 1
ATOM 598 C C . ARG A 1 74 ? -3.109 4.741 14.311 1.00 77.69 74 ARG A C 1
ATOM 600 O O . ARG A 1 74 ? -3.132 3.952 13.366 1.00 77.69 74 ARG A O 1
ATOM 607 N N . GLU A 1 75 ? -4.201 5.364 14.758 1.00 78.12 75 GLU A N 1
ATOM 608 C CA . GLU A 1 75 ? -5.533 5.293 14.148 1.00 78.12 75 GLU A CA 1
ATOM 609 C C . GLU A 1 75 ? -5.499 5.754 12.683 1.00 78.12 75 GLU A C 1
ATOM 611 O O . GLU A 1 75 ? -5.954 5.021 11.797 1.00 78.12 75 GLU A O 1
ATOM 616 N N . THR A 1 76 ? -4.908 6.919 12.415 1.00 79.00 76 THR A N 1
ATOM 617 C CA . THR A 1 76 ? -4.771 7.490 11.069 1.00 79.00 76 THR A CA 1
ATOM 618 C C . THR A 1 76 ? -3.929 6.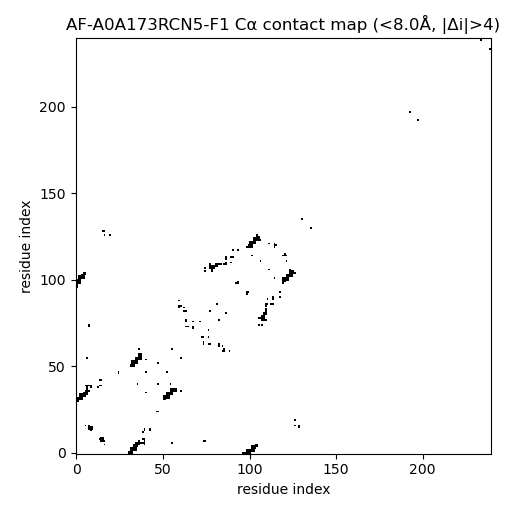580 10.186 1.00 79.00 76 THR A C 1
ATOM 620 O O . THR A 1 76 ? -4.378 6.169 9.112 1.00 79.00 76 THR A O 1
ATOM 623 N N . TYR A 1 77 ? -2.753 6.173 10.670 1.00 83.06 77 TYR A N 1
ATOM 624 C CA . TYR A 1 77 ? -1.851 5.314 9.908 1.00 83.06 77 TYR A CA 1
ATOM 625 C C . TYR A 1 77 ? -2.505 3.971 9.542 1.00 83.06 77 TYR A C 1
ATOM 627 O O . TYR A 1 77 ? -2.504 3.565 8.376 1.00 83.06 77 TYR A O 1
ATOM 635 N N . MET A 1 78 ? -3.140 3.302 10.510 1.00 84.25 78 MET A N 1
ATOM 636 C CA . MET A 1 78 ? -3.833 2.022 10.302 1.00 84.25 78 MET A CA 1
ATOM 637 C C . MET A 1 78 ? -5.052 2.136 9.378 1.00 84.25 78 MET A C 1
ATOM 639 O O . MET A 1 78 ? -5.504 1.126 8.820 1.00 84.25 78 MET A O 1
ATOM 643 N N . SER A 1 79 ? -5.588 3.346 9.202 1.00 83.00 79 SER A N 1
ATOM 644 C CA . SER A 1 79 ? -6.725 3.611 8.319 1.00 83.00 79 SER A CA 1
ATOM 645 C C . SER A 1 79 ? -6.345 3.752 6.846 1.00 83.00 79 SER A C 1
ATOM 647 O O . SER A 1 79 ? -7.195 3.564 5.974 1.00 83.00 79 SER A O 1
ATOM 649 N N . ILE A 1 80 ? -5.070 4.016 6.548 1.00 81.19 80 ILE A N 1
ATOM 650 C CA . ILE A 1 80 ? -4.574 4.197 5.174 1.00 81.19 80 ILE A CA 1
ATOM 651 C C . ILE A 1 80 ? -3.547 3.140 4.758 1.00 81.19 80 ILE A C 1
ATOM 653 O O . ILE A 1 80 ? -3.452 2.812 3.573 1.00 81.19 80 ILE A O 1
ATOM 657 N N . SER A 1 81 ? -2.824 2.560 5.717 1.00 83.69 81 SER A N 1
ATOM 658 C CA . SER A 1 81 ? -1.701 1.661 5.457 1.00 83.69 81 SER A CA 1
ATOM 659 C C . SER A 1 81 ? -1.911 0.276 6.077 1.00 83.69 81 SER A C 1
ATOM 661 O O . SER A 1 81 ? -2.341 0.156 7.224 1.00 83.69 81 SER A O 1
ATOM 663 N N . PRO A 1 82 ? -1.611 -0.805 5.335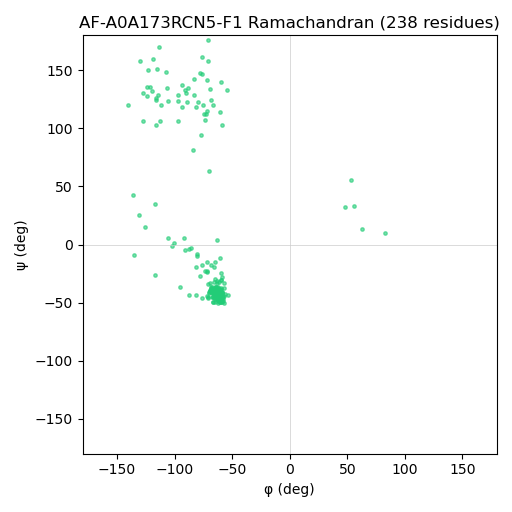 1.00 89.31 82 PRO A N 1
ATOM 664 C CA . PRO A 1 82 ? -1.621 -2.155 5.881 1.00 89.31 82 PRO A CA 1
ATOM 665 C C . PRO A 1 82 ? -0.367 -2.445 6.714 1.00 89.31 82 PRO A C 1
ATOM 667 O O . PRO A 1 82 ? 0.731 -2.015 6.366 1.00 89.31 82 PRO A O 1
ATOM 670 N N . VAL A 1 83 ? -0.517 -3.275 7.746 1.00 90.31 83 VAL A N 1
ATOM 671 C CA . VAL A 1 83 ? 0.568 -3.693 8.647 1.00 90.31 83 VAL A CA 1
ATOM 672 C C . VAL A 1 83 ? 0.601 -5.208 8.722 1.00 90.31 83 VAL A C 1
ATOM 674 O O . VAL A 1 83 ? -0.258 -5.836 9.341 1.00 90.31 83 VAL A O 1
ATOM 677 N N . LYS A 1 84 ? 1.601 -5.804 8.074 1.00 92.50 84 LYS A N 1
ATOM 678 C CA . LYS A 1 84 ? 1.669 -7.248 7.832 1.00 92.50 84 LYS A CA 1
ATOM 679 C C . LYS A 1 84 ? 1.733 -8.062 9.124 1.00 92.50 84 LYS A C 1
ATOM 681 O O . LYS A 1 84 ? 1.006 -9.039 9.262 1.00 92.50 84 LYS A O 1
ATOM 686 N N . GLU A 1 85 ? 2.555 -7.648 10.079 1.00 93.50 85 GLU A N 1
ATOM 687 C CA . GLU A 1 85 ? 2.703 -8.318 11.372 1.00 93.50 85 GLU A CA 1
ATOM 688 C C . GLU A 1 85 ? 1.387 -8.306 12.162 1.00 93.50 85 GLU A C 1
ATOM 690 O O . GLU A 1 85 ? 1.007 -9.308 12.769 1.00 93.50 85 GLU A O 1
ATOM 695 N N . PHE A 1 86 ? 0.646 -7.196 12.094 1.00 94.12 86 PHE A N 1
ATOM 696 C CA . PHE A 1 86 ? -0.681 -7.102 12.692 1.00 94.12 86 PHE A CA 1
ATOM 697 C C . PHE A 1 86 ? -1.696 -7.989 11.964 1.00 94.12 86 PHE A C 1
ATOM 699 O O . PHE A 1 86 ? -2.496 -8.653 12.620 1.00 94.12 86 PHE A O 1
ATOM 706 N N . GLU A 1 87 ? -1.654 -8.053 10.628 1.00 95.81 87 GLU A N 1
ATOM 707 C C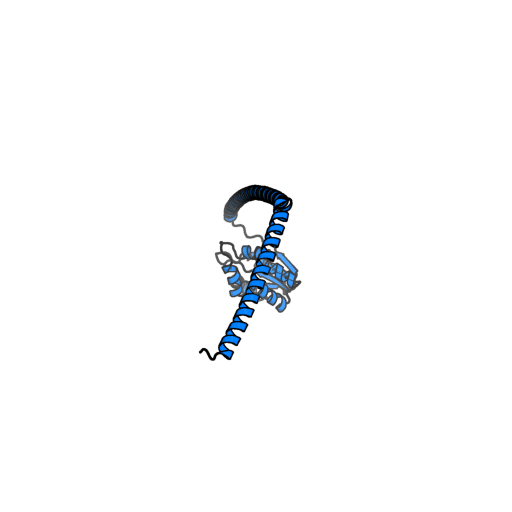A . GLU A 1 87 ? -2.520 -8.943 9.846 1.00 95.81 87 GLU A CA 1
ATOM 708 C C . GLU A 1 87 ? -2.293 -10.420 10.206 1.00 95.81 87 GLU A C 1
ATOM 710 O O . GLU A 1 87 ? -3.253 -11.148 10.459 1.00 95.81 87 GLU A O 1
ATOM 715 N N . GLU A 1 88 ? -1.035 -10.863 10.263 1.00 95.88 88 GLU A N 1
ATOM 716 C CA . GLU A 1 88 ? -0.656 -12.235 10.625 1.00 95.88 88 GLU A CA 1
ATOM 717 C C . GLU A 1 88 ? -1.091 -12.584 12.051 1.00 95.88 88 GLU A C 1
ATOM 719 O O . GLU A 1 88 ? -1.653 -13.657 12.304 1.00 95.88 88 GLU A O 1
ATOM 724 N N . TRP A 1 89 ? -0.889 -11.655 12.985 1.00 96.56 89 TRP A N 1
ATOM 725 C CA . TRP A 1 89 ? -1.334 -11.829 14.356 1.00 96.56 89 TRP A CA 1
ATOM 726 C C . TRP A 1 89 ? -2.866 -11.903 14.456 1.00 96.56 89 TRP A C 1
ATOM 728 O O . TRP A 1 89 ? -3.391 -12.854 15.044 1.00 96.56 89 TRP A O 1
ATOM 738 N N . LEU A 1 90 ? -3.601 -10.969 13.847 1.00 96.12 90 LEU A N 1
ATOM 739 C CA . LEU A 1 90 ? -5.065 -10.923 13.897 1.00 96.12 90 LEU A CA 1
ATOM 740 C C . LEU A 1 90 ? -5.703 -12.152 13.229 1.00 96.12 90 LEU A C 1
ATOM 742 O O . LEU A 1 90 ? -6.666 -12.714 13.756 1.00 96.12 90 LEU A O 1
ATOM 746 N N . ASP A 1 91 ? -5.133 -12.619 12.114 1.00 95.94 91 ASP A N 1
ATOM 747 C CA . ASP A 1 91 ? -5.529 -13.849 11.411 1.00 95.94 91 ASP A CA 1
ATOM 748 C C . ASP A 1 91 ? -5.533 -15.063 12.357 1.00 95.94 91 ASP A C 1
ATOM 750 O O . ASP A 1 91 ? -6.493 -15.853 12.387 1.00 95.94 91 ASP A O 1
ATOM 754 N N . SER A 1 92 ? -4.492 -15.166 13.192 1.00 95.75 92 SER A N 1
ATOM 755 C CA . SER A 1 92 ? -4.382 -16.214 14.207 1.00 95.75 92 SER A CA 1
ATOM 756 C C . SER A 1 92 ? -5.448 -16.074 15.301 1.00 95.75 92 SER A C 1
ATOM 758 O O . SER A 1 92 ? -6.050 -17.076 15.701 1.00 95.75 92 SER A O 1
ATOM 760 N N . GLN A 1 93 ? -5.751 -14.845 15.740 1.00 95.38 93 GLN A N 1
ATOM 761 C CA . GLN A 1 93 ? -6.721 -14.598 16.809 1.00 95.38 93 GLN A CA 1
ATOM 762 C C . GLN A 1 93 ? -8.155 -14.884 16.374 1.00 95.38 93 GLN A C 1
ATOM 764 O O . GLN A 1 93 ? -8.889 -15.514 17.138 1.00 95.38 93 GLN A O 1
ATOM 769 N N . ILE A 1 94 ? -8.538 -14.498 15.153 1.00 94.44 94 ILE A N 1
ATOM 770 C CA . ILE A 1 94 ? -9.866 -14.792 14.591 1.00 94.44 94 ILE A CA 1
ATOM 771 C C . ILE A 1 94 ? -10.112 -16.300 14.572 1.00 94.44 94 ILE A C 1
ATOM 773 O O . ILE A 1 94 ? -11.147 -16.773 15.044 1.00 94.44 94 ILE A O 1
ATOM 777 N N . THR A 1 95 ? -9.124 -17.063 14.102 1.00 91.56 95 THR A N 1
ATOM 778 C CA . THR A 1 95 ? -9.218 -18.525 14.004 1.00 91.56 95 THR A CA 1
ATOM 779 C C . THR A 1 95 ? -9.287 -19.171 15.389 1.00 91.56 95 THR A C 1
ATOM 781 O O . THR A 1 95 ? -10.171 -19.982 15.662 1.00 91.56 95 THR A O 1
ATOM 784 N N . LYS A 1 96 ? -8.370 -18.789 16.287 1.00 94.31 96 LYS A N 1
ATOM 785 C CA . LYS A 1 96 ? -8.262 -19.354 17.638 1.00 94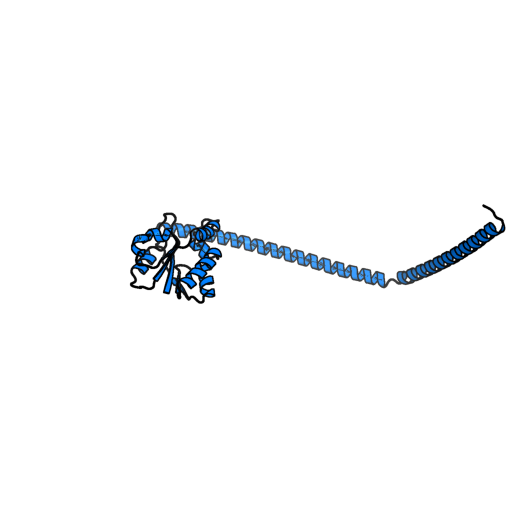.31 96 LYS A CA 1
ATOM 786 C C . LYS A 1 96 ? -9.512 -19.094 18.478 1.00 94.31 96 LYS A C 1
ATOM 788 O O . LYS A 1 96 ? -9.910 -19.949 19.264 1.00 94.31 96 LYS A O 1
ATOM 793 N N . ASN A 1 97 ? -10.124 -17.922 18.317 1.00 91.62 97 ASN A N 1
ATOM 794 C CA . ASN A 1 97 ? -11.231 -17.475 19.158 1.00 91.62 97 ASN A CA 1
ATOM 795 C C . ASN A 1 97 ? -12.609 -17.616 18.511 1.00 91.62 97 ASN A C 1
ATOM 797 O O . ASN A 1 97 ? -13.589 -17.314 19.188 1.00 91.62 97 ASN A O 1
ATOM 801 N N . ARG A 1 98 ? -12.687 -18.101 17.262 1.00 91.00 98 ARG A N 1
ATOM 802 C CA . ARG A 1 98 ? -13.937 -18.257 16.496 1.00 91.00 98 ARG A CA 1
ATOM 803 C C . ARG A 1 98 ? -14.727 -16.944 16.450 1.00 91.00 98 ARG A C 1
ATOM 805 O O . ARG A 1 98 ? -15.863 -16.853 16.916 1.00 91.00 98 ARG A O 1
ATOM 812 N N . ILE A 1 99 ? -14.053 -15.903 15.964 1.00 92.25 99 ILE A N 1
ATOM 813 C CA . ILE A 1 99 ? -14.640 -14.571 15.803 1.00 92.25 99 ILE A CA 1
ATOM 814 C C . ILE A 1 99 ? -15.440 -14.553 14.498 1.00 92.25 99 ILE A C 1
ATOM 816 O O . ILE A 1 99 ? -14.869 -14.749 13.424 1.00 92.25 99 ILE A O 1
ATOM 820 N N . ASP A 1 100 ? -16.746 -14.314 14.605 1.00 89.31 100 ASP A N 1
ATOM 821 C CA . ASP A 1 100 ? -17.675 -14.328 13.463 1.00 89.31 100 ASP A CA 1
ATOM 822 C C . ASP A 1 100 ? -17.889 -12.918 12.902 1.00 89.31 100 ASP A C 1
ATOM 824 O O . ASP A 1 100 ? -17.984 -12.725 11.687 1.00 89.31 100 ASP A O 1
ATOM 828 N N . VAL A 1 101 ? -17.912 -11.929 13.799 1.00 91.44 101 VAL A N 1
ATOM 829 C CA . VAL A 1 101 ? -18.028 -10.507 13.485 1.00 91.44 101 VAL A CA 1
ATOM 830 C C . VAL A 1 101 ? -16.897 -9.770 14.184 1.00 91.44 101 VAL A C 1
ATOM 832 O O . VAL A 1 101 ? -16.686 -9.955 15.381 1.00 91.44 101 VAL A O 1
ATOM 835 N N . LEU A 1 102 ? -16.173 -8.931 13.452 1.00 93.44 102 LEU A N 1
ATOM 836 C CA . LEU A 1 102 ? -15.168 -8.036 14.001 1.00 93.44 102 LEU A CA 1
ATOM 837 C C . LEU A 1 102 ? -15.600 -6.591 13.773 1.00 93.44 102 LEU A C 1
ATOM 839 O O . LEU A 1 102 ? -15.869 -6.170 12.648 1.00 93.44 102 LEU A O 1
ATOM 843 N N . THR A 1 103 ? -15.663 -5.838 14.858 1.00 90.94 103 THR A N 1
ATOM 844 C CA . THR A 1 103 ? -16.149 -4.468 14.880 1.00 90.94 103 THR A CA 1
ATOM 845 C C . THR A 1 103 ? -15.013 -3.529 15.248 1.00 90.94 103 THR A C 1
ATOM 847 O O . THR A 1 103 ? -14.327 -3.728 16.254 1.00 90.94 103 THR A O 1
ATOM 850 N N . THR A 1 104 ? -14.815 -2.497 14.439 1.00 89.75 104 THR A N 1
ATOM 851 C CA . THR A 1 104 ? -13.833 -1.435 14.686 1.00 89.75 104 THR A CA 1
ATOM 852 C C . THR A 1 104 ? -14.543 -0.090 14.807 1.00 89.75 104 THR A C 1
ATOM 854 O O . THR A 1 104 ? -15.691 0.047 14.383 1.00 89.75 104 THR A O 1
ATOM 857 N N . ILE A 1 105 ? -13.897 0.902 15.420 1.00 81.12 105 ILE A N 1
ATOM 858 C CA . ILE A 1 105 ? -14.445 2.266 15.457 1.00 81.12 105 ILE A CA 1
ATOM 859 C C . ILE A 1 105 ? -14.245 2.945 14.098 1.00 81.12 105 ILE A C 1
ATOM 861 O O . ILE A 1 105 ? -15.194 3.465 13.522 1.00 81.12 105 ILE A O 1
ATOM 865 N N . GLU A 1 106 ? -13.039 2.828 13.543 1.00 79.69 106 GLU A N 1
ATOM 866 C CA . GLU A 1 106 ? -12.679 3.359 12.228 1.00 79.69 106 GLU A CA 1
ATOM 867 C C . GLU A 1 106 ? -12.374 2.263 11.207 1.00 79.69 106 GLU A C 1
ATOM 869 O O . GLU A 1 106 ? -12.248 1.074 11.532 1.00 79.69 106 GLU A O 1
ATOM 874 N N . HIS A 1 107 ? -12.251 2.660 9.941 1.00 84.56 107 HIS A N 1
ATOM 875 C CA . HIS A 1 107 ? -11.854 1.746 8.880 1.00 84.56 107 HIS A CA 1
ATOM 876 C C . HIS A 1 107 ? -10.349 1.459 8.902 1.00 84.56 107 HIS A C 1
ATOM 878 O O . HIS A 1 107 ? -9.576 2.135 8.235 1.00 84.56 107 HIS A O 1
ATOM 884 N N . TYR A 1 108 ? -9.939 0.375 9.566 1.00 88.56 108 TYR A N 1
ATOM 885 C CA . TYR A 1 108 ? -8.550 -0.096 9.526 1.00 88.56 108 TYR A CA 1
ATOM 886 C C . TYR A 1 108 ? -8.296 -1.068 8.365 1.00 88.56 108 TYR A C 1
ATOM 888 O O . TYR A 1 108 ? -8.914 -2.136 8.276 1.00 88.56 108 TYR A O 1
ATOM 896 N N . VAL A 1 109 ? -7.336 -0.733 7.497 1.00 89.88 109 VAL A N 1
ATOM 897 C CA . VAL A 1 109 ? -7.036 -1.474 6.254 1.00 89.88 109 VAL A CA 1
ATOM 898 C C . VAL A 1 109 ? -6.641 -2.918 6.544 1.00 89.88 109 VAL A C 1
ATOM 900 O O . VAL A 1 109 ? -7.157 -3.843 5.911 1.00 89.88 109 VAL A O 1
ATOM 903 N N . SER A 1 110 ? -5.757 -3.120 7.522 1.00 92.19 110 SER A N 1
ATOM 904 C CA . SER A 1 110 ? -5.287 -4.447 7.936 1.00 92.19 110 SER A CA 1
ATOM 905 C C . SER A 1 110 ? -6.437 -5.326 8.431 1.00 92.19 110 SER A C 1
ATOM 907 O O . SER A 1 110 ? -6.544 -6.493 8.060 1.00 92.19 110 SER A O 1
ATOM 909 N N . VAL A 1 111 ? -7.356 -4.754 9.217 1.00 93.00 111 VAL A N 1
ATOM 910 C CA . VAL A 1 111 ? -8.517 -5.484 9.741 1.00 93.00 111 VAL A CA 1
ATOM 911 C C . VAL A 1 111 ? -9.435 -5.922 8.599 1.00 93.00 111 VAL A C 1
ATOM 913 O O . VAL A 1 111 ? -9.790 -7.098 8.512 1.00 93.00 111 VAL A O 1
ATOM 916 N N . ALA A 1 112 ? -9.748 -5.014 7.671 1.00 92.38 112 ALA A N 1
ATOM 917 C CA . ALA A 1 112 ? -10.589 -5.312 6.511 1.00 92.38 112 ALA A CA 1
ATOM 918 C C . ALA A 1 112 ? -10.009 -6.434 5.639 1.00 92.38 112 ALA A C 1
ATOM 920 O O . ALA A 1 112 ? -10.733 -7.335 5.201 1.00 92.38 112 ALA A O 1
ATOM 921 N N . ARG A 1 113 ? -8.690 -6.420 5.419 1.00 95.31 113 ARG A N 1
ATOM 922 C CA . ARG A 1 113 ? -7.986 -7.455 4.651 1.00 95.31 113 ARG A CA 1
ATOM 923 C C . ARG A 1 113 ? -8.078 -8.825 5.314 1.00 95.31 113 ARG A C 1
ATOM 925 O O . ARG A 1 113 ? -8.418 -9.798 4.635 1.00 95.31 113 ARG A O 1
ATOM 932 N N . VAL A 1 114 ? -7.830 -8.906 6.622 1.00 95.94 114 VAL A N 1
ATOM 933 C CA . VAL A 1 114 ? -7.906 -10.174 7.361 1.00 95.94 114 VAL A CA 1
ATOM 934 C C . VAL A 1 114 ? -9.342 -10.697 7.408 1.00 95.94 114 VAL A C 1
ATOM 936 O O . VAL A 1 114 ? -9.564 -11.870 7.106 1.00 95.94 114 VAL A O 1
ATOM 939 N N . CYS A 1 115 ? -10.326 -9.842 7.703 1.00 93.88 115 CYS A N 1
ATOM 940 C CA . CYS A 1 115 ? -11.738 -10.232 7.719 1.00 93.88 115 CYS A CA 1
ATOM 941 C C . CYS A 1 115 ? -12.187 -10.795 6.366 1.00 93.88 115 CYS A C 1
ATOM 943 O O . CYS A 1 115 ? -12.771 -11.878 6.308 1.00 93.88 115 CYS A O 1
ATOM 945 N N . LYS A 1 116 ? -11.817 -10.129 5.262 1.00 93.62 116 LYS A N 1
ATOM 946 C CA . LYS A 1 116 ? -12.087 -10.615 3.902 1.00 93.62 116 LYS A CA 1
ATOM 947 C C . LYS A 1 116 ? -11.455 -11.984 3.643 1.00 93.62 116 LYS A C 1
ATOM 949 O O . LYS A 1 116 ? -12.108 -12.853 3.073 1.00 93.62 116 LYS A O 1
ATOM 954 N N . LYS A 1 117 ? -10.202 -12.182 4.063 1.00 94.88 117 LYS A N 1
ATOM 955 C CA . LYS A 1 117 ? -9.475 -13.454 3.915 1.00 94.88 117 LYS A CA 1
ATOM 956 C C . LYS A 1 117 ? -10.112 -14.589 4.727 1.00 94.88 117 LYS A C 1
ATOM 958 O O . LYS A 1 117 ? -10.102 -15.729 4.274 1.00 94.88 117 LYS A O 1
ATOM 963 N N . LYS A 1 118 ? -10.643 -14.294 5.917 1.00 92.12 118 LYS A N 1
ATOM 964 C CA . LYS A 1 118 ? -11.237 -15.280 6.838 1.00 92.12 118 LYS A CA 1
ATOM 965 C C . LYS A 1 118 ? -12.732 -15.505 6.648 1.00 92.12 118 LYS A C 1
ATOM 967 O O . LYS A 1 118 ? -13.280 -16.378 7.311 1.00 92.12 118 LYS A O 1
ATOM 972 N N . HIS A 1 119 ? -13.372 -14.751 5.757 1.00 91.12 119 HIS A N 1
ATOM 973 C CA . HIS A 1 119 ? -14.831 -14.698 5.648 1.00 91.12 119 HIS A CA 1
ATOM 974 C C . HIS A 1 119 ? -15.509 -14.313 6.978 1.00 91.12 119 HIS A C 1
ATOM 976 O O . HIS A 1 119 ? -16.614 -14.757 7.271 1.00 91.12 119 HIS A O 1
ATOM 982 N N . THR A 1 120 ? -14.840 -13.472 7.771 1.00 91.75 120 THR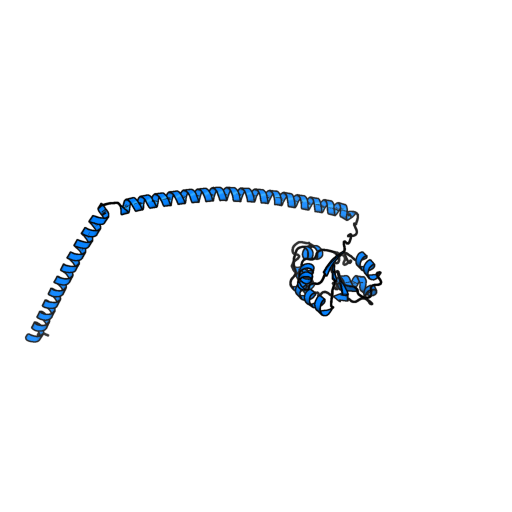 A N 1
ATOM 983 C CA . THR A 1 120 ? -15.376 -12.863 8.995 1.00 91.75 120 THR A CA 1
ATOM 984 C C . THR A 1 120 ? -16.081 -11.565 8.616 1.00 91.75 120 THR A C 1
ATOM 986 O O . THR A 1 120 ? -15.545 -10.775 7.832 1.00 91.75 120 THR A O 1
ATOM 989 N N . PHE A 1 121 ? -17.274 -11.321 9.157 1.00 89.94 121 PHE A N 1
ATOM 990 C CA . PHE A 1 121 ? -17.981 -10.068 8.905 1.00 89.94 121 PHE A CA 1
ATOM 991 C C . PHE A 1 121 ? -17.253 -8.912 9.583 1.00 89.94 121 PHE A C 1
ATOM 993 O O . PHE A 1 121 ? -16.876 -9.011 10.747 1.00 89.94 121 PHE A O 1
ATOM 1000 N N . MET A 1 122 ? -17.069 -7.808 8.866 1.00 89.31 122 MET A N 1
ATOM 1001 C CA . MET A 1 122 ? -16.531 -6.581 9.441 1.00 89.31 122 MET A CA 1
ATOM 1002 C C . MET A 1 122 ? -17.644 -5.548 9.579 1.00 89.31 122 MET A C 1
ATOM 1004 O O . MET A 1 122 ? -18.415 -5.351 8.639 1.00 89.31 122 MET A O 1
ATOM 1008 N N . THR A 1 123 ? -17.719 -4.887 10.732 1.00 86.88 123 THR A N 1
ATOM 1009 C CA . THR A 1 123 ? -18.623 -3.749 10.943 1.00 86.88 123 THR A CA 1
ATOM 1010 C C . THR A 1 123 ? -17.877 -2.563 11.545 1.00 86.88 123 THR A C 1
ATOM 1012 O O . THR A 1 123 ? -16.809 -2.726 12.137 1.00 86.88 123 THR A O 1
ATOM 1015 N N . TYR A 1 124 ? -18.435 -1.367 11.370 1.00 81.44 124 TYR A N 1
ATOM 1016 C CA . TYR A 1 124 ? -17.867 -0.123 11.881 1.00 81.44 124 TYR A CA 1
ATOM 1017 C C . TYR A 1 124 ? -18.857 0.523 12.844 1.00 81.44 124 TYR A C 1
ATOM 1019 O O . TYR A 1 124 ? -20.042 0.659 12.529 1.00 81.44 124 TYR A O 1
ATOM 1027 N N . MET A 1 125 ? -18.376 0.931 14.011 1.00 73.12 125 MET A N 1
ATOM 1028 C CA . MET A 1 125 ? -19.134 1.746 14.950 1.00 73.12 125 MET A CA 1
ATOM 1029 C C . MET A 1 125 ? -18.734 3.199 14.756 1.00 73.12 125 MET A C 1
ATOM 1031 O O . MET A 1 125 ? -17.674 3.594 15.219 1.00 73.12 125 MET A O 1
ATOM 1035 N N . TYR A 1 126 ? -19.595 4.008 14.141 1.00 59.09 126 TYR A N 1
ATOM 1036 C CA . TYR A 1 126 ? -19.397 5.457 14.127 1.00 59.09 126 TYR A CA 1
ATOM 1037 C C . TYR A 1 126 ? -19.356 5.986 15.571 1.00 59.09 126 TYR A C 1
ATOM 1039 O O . TYR A 1 126 ? -20.388 6.086 16.237 1.00 59.09 126 TYR A O 1
ATOM 1047 N N . GLY A 1 127 ? -18.155 6.275 16.071 1.00 51.59 127 GLY A N 1
ATOM 1048 C CA . GLY A 1 127 ? -17.924 6.919 17.357 1.00 51.59 127 GLY A CA 1
ATOM 1049 C C . GLY A 1 127 ? -17.702 8.413 17.154 1.00 51.59 127 GLY A C 1
ATOM 1050 O O . GLY A 1 127 ? -16.805 8.820 16.425 1.00 51.59 127 GLY A O 1
ATOM 1051 N N . SER A 1 128 ? -18.503 9.257 17.799 1.00 46.97 128 SER A N 1
ATOM 1052 C CA . SER A 1 128 ? -18.239 10.698 17.829 1.00 46.97 128 SER A CA 1
ATOM 1053 C C . SER A 1 128 ? -17.064 10.974 18.777 1.00 46.97 128 SER A C 1
ATOM 1055 O O . SER A 1 128 ? -17.224 10.803 19.984 1.00 46.97 128 SER A O 1
ATOM 1057 N N . ARG A 1 129 ? -15.898 11.420 18.274 1.00 49.16 129 ARG A N 1
ATOM 1058 C CA . ARG A 1 129 ? -14.822 11.974 19.130 1.00 49.16 129 ARG A CA 1
ATOM 1059 C C . ARG A 1 129 ? -15.409 13.115 19.995 1.00 49.16 129 ARG A C 1
ATOM 1061 O O . ARG A 1 129 ? -16.090 13.983 19.434 1.00 49.16 129 ARG A O 1
ATOM 1068 N N . PRO A 1 130 ? -15.166 13.179 21.320 1.00 45.69 130 PRO A N 1
ATOM 1069 C CA . PRO A 1 130 ? -15.603 14.311 22.135 1.00 45.69 130 PRO A CA 1
ATOM 1070 C C . PRO A 1 130 ? -14.951 15.609 21.631 1.00 45.69 130 PRO A C 1
ATOM 1072 O O . PRO A 1 130 ? -13.734 15.773 21.702 1.00 45.69 130 PRO A O 1
ATOM 1075 N N . ARG A 1 131 ? -15.745 16.546 21.096 1.00 44.69 131 ARG A N 1
ATOM 1076 C CA . ARG A 1 131 ? -15.250 17.868 20.678 1.00 44.69 131 ARG A CA 1
ATOM 1077 C C . ARG A 1 131 ? -14.963 18.719 21.914 1.00 44.69 131 ARG A C 1
ATOM 1079 O O . ARG A 1 131 ? -15.882 19.218 22.555 1.00 44.69 131 ARG A O 1
ATOM 1086 N N . ASN A 1 132 ? -13.690 18.930 22.230 1.00 42.81 132 ASN A N 1
ATOM 1087 C CA . ASN A 1 132 ? -13.274 20.045 23.075 1.00 42.81 132 ASN A CA 1
ATOM 1088 C C . ASN A 1 132 ? -13.422 21.358 22.272 1.00 42.81 132 ASN A C 1
ATOM 1090 O O . ASN A 1 132 ? -13.139 21.399 21.079 1.00 42.81 132 ASN A O 1
ATOM 1094 N N . ASN A 1 133 ? -13.868 22.456 22.891 1.00 42.28 133 ASN A N 1
ATOM 1095 C CA . ASN A 1 133 ? -14.081 23.733 22.177 1.00 42.28 133 ASN A CA 1
ATOM 1096 C C . ASN A 1 133 ? -12.781 24.362 21.624 1.00 42.28 133 ASN A C 1
ATOM 1098 O O . ASN A 1 133 ? -12.842 25.205 20.734 1.00 42.28 133 ASN A O 1
ATOM 1102 N N . ASN A 1 134 ? -11.607 23.903 22.073 1.00 45.28 134 ASN A N 1
ATOM 1103 C CA . ASN A 1 134 ? -10.314 24.218 21.447 1.00 45.28 134 ASN A CA 1
ATOM 1104 C C . ASN A 1 134 ? -10.104 23.467 20.119 1.00 45.28 134 ASN A C 1
ATOM 1106 O O . ASN A 1 134 ? -9.341 23.917 19.269 1.00 45.28 134 ASN A O 1
ATOM 1110 N N . GLY A 1 135 ? -10.795 22.342 19.930 1.00 47.19 135 GLY A N 1
ATOM 1111 C CA . GLY A 1 135 ? -10.753 21.509 18.737 1.00 47.19 135 GLY A CA 1
ATOM 1112 C C . GLY A 1 135 ? -11.438 22.132 17.526 1.00 47.19 135 GLY A C 1
ATOM 1113 O O . GLY A 1 135 ? -11.059 21.792 16.420 1.00 47.19 135 GLY A O 1
ATOM 1114 N N . VAL A 1 136 ? -12.379 23.072 17.687 1.00 45.81 136 VAL A N 1
ATOM 1115 C CA . VAL A 1 136 ? -12.965 23.794 16.537 1.00 45.81 136 VAL A CA 1
ATOM 1116 C C . VAL A 1 136 ? -11.947 24.770 15.948 1.00 45.81 136 VAL A C 1
ATOM 1118 O O . VAL A 1 136 ? -11.739 24.780 14.742 1.00 45.81 136 VAL A O 1
ATOM 1121 N N . VAL A 1 137 ? -11.237 25.515 16.801 1.00 45.47 137 VAL A N 1
ATOM 1122 C CA . VAL A 1 137 ? -10.175 26.437 16.367 1.00 45.47 137 VAL A CA 1
ATOM 1123 C C . VAL A 1 137 ? -8.967 25.663 15.830 1.00 45.47 137 VAL A C 1
ATOM 1125 O O . VAL A 1 137 ? -8.416 26.038 14.801 1.00 45.47 137 VAL A O 1
ATOM 1128 N N . ALA A 1 138 ? -8.586 24.551 16.470 1.00 47.56 138 ALA A N 1
ATOM 1129 C CA . ALA A 1 138 ? -7.540 23.667 15.955 1.00 47.56 138 ALA A CA 1
ATOM 1130 C C . ALA A 1 138 ? -7.952 22.984 14.637 1.00 47.56 138 ALA A C 1
ATOM 1132 O O . ALA A 1 138 ? -7.164 22.995 13.705 1.00 47.56 138 ALA A O 1
ATOM 1133 N N . GLN A 1 139 ? -9.193 22.493 14.496 1.00 51.12 139 GLN A N 1
ATOM 1134 C CA . GLN A 1 139 ? -9.701 21.938 13.232 1.00 51.12 139 GLN A CA 1
ATOM 1135 C C . GLN A 1 139 ? -9.780 22.988 12.128 1.00 51.12 139 GLN A C 1
ATOM 1137 O O . GLN A 1 139 ? -9.528 22.656 10.980 1.00 51.12 139 GLN A O 1
ATOM 1142 N N . GLU A 1 140 ? -10.135 24.238 12.424 1.00 53.91 140 GLU A N 1
ATOM 1143 C CA . GLU A 1 140 ? -10.131 25.311 11.424 1.00 53.91 140 GLU A CA 1
ATOM 1144 C C . GLU A 1 140 ? -8.706 25.672 10.987 1.00 53.91 140 GLU A C 1
ATOM 1146 O O . GLU A 1 140 ? -8.470 25.888 9.799 1.00 53.91 140 GLU A O 1
ATOM 1151 N N . ILE A 1 141 ? -7.741 25.680 11.913 1.00 56.28 141 ILE A N 1
ATOM 1152 C CA . ILE A 1 141 ? -6.318 25.882 11.604 1.00 56.28 141 ILE A CA 1
ATOM 1153 C C . ILE A 1 141 ? -5.766 24.700 10.795 1.00 56.28 141 ILE A C 1
ATOM 1155 O O . ILE A 1 141 ? -5.122 24.923 9.768 1.00 56.28 141 ILE A O 1
ATOM 1159 N N . ASP A 1 142 ? -6.073 23.467 11.194 1.00 64.25 142 ASP A N 1
ATOM 1160 C CA . ASP A 1 142 ? -5.654 22.251 10.499 1.00 64.25 142 ASP A CA 1
ATOM 1161 C C . ASP A 1 142 ? -6.303 22.170 9.113 1.00 64.25 142 ASP A C 1
ATOM 1163 O O . ASP A 1 142 ? -5.595 21.988 8.127 1.00 64.25 142 ASP A O 1
ATOM 1167 N N . ASN A 1 143 ? -7.605 22.439 8.982 1.00 67.06 143 ASN A N 1
ATOM 1168 C CA . ASN A 1 143 ? -8.298 22.492 7.691 1.00 67.06 143 ASN A CA 1
ATOM 1169 C C . ASN A 1 143 ? -7.748 23.591 6.777 1.00 67.06 143 ASN A C 1
ATOM 1171 O O . ASN A 1 143 ? -7.602 23.364 5.577 1.00 67.06 143 ASN A O 1
ATOM 1175 N N . ASN A 1 144 ? -7.412 24.766 7.316 1.00 71.50 144 ASN A N 1
ATOM 1176 C CA . ASN A 1 144 ? -6.778 25.830 6.537 1.00 71.50 144 ASN A CA 1
ATOM 1177 C C . ASN A 1 144 ? -5.357 25.442 6.108 1.00 71.50 144 ASN A C 1
ATOM 1179 O O . ASN A 1 144 ? -4.962 25.717 4.976 1.00 71.50 144 ASN A O 1
ATOM 1183 N N . SER A 1 145 ? -4.594 24.765 6.968 1.00 73.31 145 SER A N 1
ATOM 1184 C CA . SER A 1 145 ? -3.260 24.265 6.619 1.00 73.31 145 SER A CA 1
ATOM 1185 C C . SER A 1 145 ? -3.317 23.165 5.551 1.00 73.31 145 SER A C 1
ATOM 1187 O O . SER A 1 145 ? -2.540 23.202 4.596 1.00 73.31 145 SER A O 1
ATOM 1189 N N . LEU A 1 146 ? -4.299 22.262 5.640 1.00 80.62 146 LEU A N 1
ATOM 1190 C CA . LEU A 1 146 ? -4.574 21.227 4.647 1.00 80.62 146 LEU A CA 1
ATOM 1191 C C . LEU A 1 146 ? -5.027 21.845 3.321 1.00 80.62 146 LEU A C 1
ATOM 1193 O O . LEU A 1 146 ? -4.543 21.446 2.269 1.00 80.62 146 LEU A O 1
ATOM 1197 N N . GLN A 1 147 ? -5.886 22.867 3.349 1.00 77.56 147 GLN A N 1
ATOM 1198 C CA . GLN A 1 147 ? -6.272 23.635 2.158 1.00 77.56 147 GLN A CA 1
ATOM 1199 C C . GLN A 1 147 ? -5.056 24.277 1.480 1.00 77.56 147 GLN A C 1
ATOM 1201 O O . GLN A 1 147 ? -4.911 24.181 0.262 1.00 77.56 147 GLN A O 1
ATOM 1206 N N . ILE A 1 148 ? -4.150 24.881 2.255 1.00 82.81 148 ILE A N 1
ATOM 1207 C CA . ILE A 1 148 ? -2.911 25.468 1.729 1.00 82.81 148 ILE A CA 1
ATOM 1208 C C . ILE A 1 148 ? -2.017 24.383 1.113 1.00 82.81 148 ILE A C 1
ATOM 1210 O O . ILE A 1 148 ? -1.512 24.578 0.007 1.00 82.81 148 ILE A O 1
ATOM 1214 N N . GLN A 1 149 ? -1.858 23.230 1.768 1.00 79.94 149 GLN A N 1
ATOM 1215 C CA . GLN A 1 149 ? -1.083 22.110 1.225 1.00 79.94 149 GLN A CA 1
ATOM 1216 C C . GLN A 1 149 ? -1.705 21.545 -0.058 1.00 79.94 149 GLN A C 1
ATOM 1218 O O . GLN A 1 149 ? -0.993 21.338 -1.038 1.00 79.94 149 GLN A O 1
ATOM 1223 N N . ILE A 1 150 ? -3.028 21.363 -0.099 1.00 88.25 150 ILE A N 1
ATOM 1224 C CA . ILE A 1 150 ? -3.760 20.915 -1.293 1.00 88.25 150 ILE A CA 1
ATOM 1225 C C . ILE A 1 150 ? -3.587 21.920 -2.438 1.00 88.25 150 ILE A C 1
ATOM 1227 O O . ILE A 1 150 ? -3.371 21.522 -3.585 1.00 88.25 150 ILE A O 1
ATOM 1231 N N . GLN A 1 151 ? -3.629 23.221 -2.147 1.00 88.12 151 GLN A N 1
ATOM 1232 C CA . GLN A 1 151 ? -3.424 24.271 -3.144 1.00 88.12 151 GLN A CA 1
ATOM 1233 C C . GLN A 1 151 ? -1.979 24.291 -3.674 1.00 88.12 151 GLN A C 1
ATOM 1235 O O . GLN A 1 151 ? -1.760 24.442 -4.882 1.00 88.12 151 GLN A O 1
ATOM 1240 N N . GLN A 1 152 ? -0.990 24.097 -2.798 1.00 86.75 152 GLN A N 1
ATOM 1241 C CA . GLN A 1 152 ? 0.422 23.982 -3.175 1.00 86.75 152 GLN A CA 1
ATOM 1242 C C . GLN A 1 152 ? 0.665 22.738 -4.037 1.00 86.75 152 GLN A C 1
ATOM 1244 O O . GLN A 1 152 ? 1.271 22.842 -5.103 1.00 86.75 152 GLN A O 1
ATOM 1249 N N . GLN A 1 153 ? 0.124 21.582 -3.639 1.00 88.69 153 GLN A N 1
ATOM 1250 C CA . GLN A 1 153 ? 0.202 20.347 -4.423 1.00 88.69 153 GLN A CA 1
ATOM 1251 C C . GLN A 1 153 ? -0.498 20.491 -5.777 1.00 88.69 153 GLN A C 1
ATOM 1253 O O . GLN A 1 153 ? 0.042 20.062 -6.793 1.00 88.69 153 GLN A O 1
ATOM 1258 N N . SER A 1 154 ? -1.658 21.150 -5.828 1.00 92.25 154 SER A N 1
ATOM 1259 C CA . SER A 1 154 ? -2.377 21.408 -7.083 1.00 92.25 154 SER A CA 1
ATOM 1260 C C . SER A 1 154 ? -1.561 22.279 -8.040 1.00 92.25 154 SER A C 1
ATOM 1262 O O . SER A 1 154 ? -1.502 21.989 -9.235 1.00 92.25 154 SER A O 1
ATOM 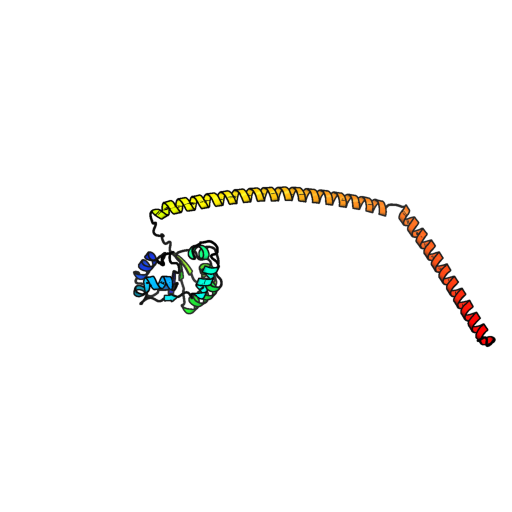1264 N N . THR A 1 155 ? -0.884 23.304 -7.515 1.00 93.06 155 THR A N 1
ATOM 1265 C CA . THR A 1 155 ? 0.030 24.154 -8.298 1.00 93.06 155 THR A CA 1
ATOM 1266 C C . THR A 1 155 ? 1.201 23.339 -8.845 1.00 93.06 155 THR A C 1
ATOM 1268 O O . THR A 1 155 ? 1.446 23.353 -10.050 1.00 93.06 155 THR A O 1
ATOM 1271 N N . MET A 1 156 ? 1.857 22.547 -7.994 1.00 92.31 156 MET A N 1
ATOM 1272 C CA . MET A 1 156 ? 2.989 21.706 -8.394 1.00 92.31 156 MET A CA 1
ATOM 1273 C C . MET A 1 156 ? 2.590 20.657 -9.444 1.00 92.31 156 MET A C 1
ATOM 1275 O O . MET A 1 156 ? 3.309 20.439 -10.417 1.00 92.31 156 MET A O 1
ATOM 1279 N N . ILE A 1 157 ? 1.413 20.037 -9.307 1.00 94.44 157 ILE A N 1
ATOM 1280 C CA . ILE A 1 157 ? 0.874 19.108 -10.313 1.00 94.44 157 ILE A CA 1
ATOM 1281 C C . ILE A 1 157 ? 0.671 19.817 -11.655 1.00 94.44 157 ILE A C 1
ATOM 1283 O O . ILE A 1 157 ? 0.927 19.228 -12.706 1.00 94.44 157 ILE A O 1
ATOM 1287 N N . GLN A 1 158 ? 0.202 21.064 -11.643 1.00 92.81 158 GLN A N 1
ATOM 1288 C CA . GLN A 1 158 ? -0.018 21.822 -12.869 1.00 92.81 158 GLN A CA 1
ATOM 1289 C C . GLN A 1 158 ? 1.302 22.190 -13.560 1.00 92.81 158 GLN A C 1
ATOM 1291 O O . GLN A 1 158 ? 1.400 22.072 -14.782 1.00 92.81 158 GLN A O 1
ATOM 1296 N N . GLU A 1 159 ? 2.329 22.561 -12.796 1.00 94.75 159 GLU A N 1
ATOM 1297 C CA . GLU A 1 159 ? 3.681 22.805 -13.314 1.00 94.75 159 GLU A CA 1
ATOM 1298 C C . GLU A 1 159 ? 4.285 21.537 -13.931 1.00 94.75 159 GLU A C 1
ATOM 1300 O O . GLU A 1 159 ? 4.742 21.567 -15.074 1.00 94.75 159 GLU A O 1
ATOM 1305 N N . LEU A 1 160 ? 4.187 20.397 -13.238 1.00 96.19 160 LEU A N 1
ATOM 1306 C CA . LEU A 1 160 ? 4.653 19.105 -13.752 1.00 96.19 160 LEU A CA 1
ATOM 1307 C C . LEU A 1 160 ? 3.921 18.693 -15.036 1.00 96.19 160 LEU A C 1
ATOM 1309 O O . LEU A 1 160 ? 4.540 18.167 -15.961 1.00 96.19 160 LEU A O 1
ATOM 1313 N N . LYS A 1 161 ? 2.610 18.946 -15.130 1.00 95.38 161 LYS A N 1
ATOM 1314 C CA . LYS A 1 161 ? 1.841 18.697 -16.361 1.00 95.38 161 LYS A CA 1
ATOM 1315 C C . LYS A 1 161 ? 2.357 19.528 -17.532 1.00 95.38 161 LYS A C 1
ATOM 1317 O O . LYS A 1 161 ? 2.477 18.990 -18.632 1.00 95.38 161 LYS A O 1
ATOM 1322 N N . ASN A 1 162 ? 2.666 20.803 -17.301 1.00 95.06 162 ASN A N 1
ATOM 1323 C CA . ASN A 1 162 ? 3.222 21.672 -18.334 1.00 95.06 162 ASN A CA 1
ATOM 1324 C C . ASN A 1 162 ? 4.607 21.176 -18.778 1.00 95.06 162 ASN A C 1
ATOM 1326 O O . ASN A 1 162 ? 4.842 21.027 -19.972 1.00 95.06 162 ASN A O 1
ATOM 1330 N N . GLU A 1 163 ? 5.480 20.804 -17.838 1.00 95.38 163 GLU A N 1
ATOM 1331 C CA . GLU A 1 163 ? 6.815 20.285 -18.161 1.00 95.38 163 GLU A CA 1
ATOM 1332 C C . GLU A 1 163 ? 6.753 18.966 -18.955 1.00 95.38 163 GLU A C 1
ATOM 1334 O O . GLU A 1 163 ? 7.505 18.763 -19.911 1.00 95.38 163 GLU A O 1
ATOM 1339 N N . ILE A 1 164 ? 5.833 18.063 -18.597 1.00 96.38 164 ILE A N 1
ATOM 1340 C CA . ILE A 1 164 ? 5.589 16.826 -19.354 1.00 96.38 164 ILE A CA 1
ATOM 1341 C C . ILE A 1 164 ? 5.120 17.149 -20.776 1.00 96.38 164 ILE A C 1
ATOM 1343 O O . ILE A 1 164 ? 5.570 16.507 -21.728 1.00 96.38 164 ILE A O 1
ATOM 1347 N N . GLN A 1 165 ? 4.235 18.134 -20.932 1.00 94.62 165 GLN A N 1
ATOM 1348 C CA . GLN A 1 165 ? 3.730 18.540 -22.238 1.00 94.62 165 GLN A CA 1
ATOM 1349 C C . GLN A 1 165 ? 4.842 19.133 -23.114 1.00 94.62 165 GLN A C 1
ATOM 1351 O O . GLN A 1 165 ? 4.962 18.745 -24.278 1.00 94.62 165 GLN A O 1
ATOM 1356 N N . ASP A 1 166 ? 5.699 19.987 -22.557 1.00 93.94 166 ASP A N 1
ATOM 1357 C CA . ASP A 1 166 ? 6.841 20.564 -23.272 1.00 93.94 166 ASP A CA 1
ATOM 1358 C C . ASP A 1 166 ? 7.837 19.480 -23.704 1.00 93.94 166 ASP A C 1
ATOM 1360 O O . ASP A 1 166 ? 8.273 19.436 -24.860 1.00 93.94 166 ASP A O 1
ATOM 1364 N N . LYS A 1 167 ? 8.144 18.532 -22.808 1.00 93.56 167 LYS A N 1
ATOM 1365 C CA . LYS A 1 167 ? 9.003 17.381 -23.128 1.00 93.56 167 LYS A CA 1
ATOM 1366 C C . LYS A 1 167 ? 8.404 16.503 -24.220 1.00 93.56 167 LYS A C 1
ATOM 1368 O O . LYS A 1 167 ? 9.141 16.017 -25.075 1.00 93.56 167 LYS A O 1
ATOM 1373 N N . LYS A 1 168 ? 7.084 16.313 -24.226 1.00 95.12 168 LYS A N 1
ATOM 1374 C CA . LYS A 1 168 ? 6.394 15.554 -25.274 1.00 95.12 168 LYS A CA 1
ATOM 1375 C C . LYS A 1 168 ? 6.558 16.219 -26.64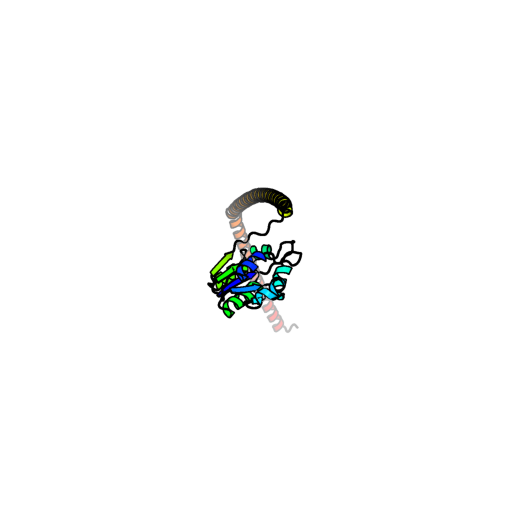1 1.00 95.12 168 LYS A C 1
ATOM 1377 O O . LYS A 1 168 ? 6.962 15.549 -27.585 1.00 95.12 168 LYS A O 1
ATOM 1382 N N . VAL A 1 169 ? 6.347 17.535 -26.723 1.00 95.44 169 VAL A N 1
ATOM 1383 C CA . VAL A 1 169 ? 6.561 18.309 -27.959 1.00 95.44 169 VAL A CA 1
ATOM 1384 C C . VAL A 1 169 ? 8.010 18.192 -28.443 1.00 95.44 169 VAL A C 1
ATOM 1386 O O . VAL A 1 169 ? 8.262 18.017 -29.636 1.00 95.44 169 VAL A O 1
ATOM 1389 N N . TYR A 1 170 ? 8.975 18.239 -27.523 1.00 92.38 170 TYR A N 1
ATOM 1390 C CA . TYR A 1 170 ? 10.386 18.064 -27.862 1.00 92.38 170 TYR A CA 1
ATOM 1391 C C . TYR A 1 170 ? 10.697 16.662 -28.414 1.00 92.38 170 TYR A C 1
ATOM 1393 O O . TYR A 1 170 ? 11.385 16.537 -29.428 1.00 92.38 170 TYR A O 1
ATOM 1401 N N . ILE A 1 171 ? 10.156 15.608 -27.795 1.00 94.25 171 ILE A N 1
ATOM 1402 C CA . ILE A 1 171 ? 10.310 14.226 -28.273 1.00 94.25 171 ILE A CA 1
ATOM 1403 C C . ILE A 1 171 ? 9.697 14.058 -29.668 1.00 94.25 171 ILE A C 1
ATOM 1405 O O . ILE A 1 171 ? 10.340 13.475 -30.542 1.00 94.25 171 ILE A O 1
ATOM 1409 N N . ASP A 1 172 ? 8.506 14.609 -29.905 1.00 94.56 172 ASP A N 1
ATOM 1410 C CA . ASP A 1 172 ? 7.847 14.555 -31.215 1.00 94.56 172 ASP A CA 1
ATOM 1411 C C . ASP A 1 172 ? 8.711 15.222 -32.306 1.00 94.56 172 ASP A C 1
ATOM 1413 O O . ASP A 1 172 ? 8.837 14.700 -33.417 1.00 94.56 172 ASP A O 1
ATOM 1417 N N . SER A 1 173 ? 9.394 16.325 -31.975 1.00 94.19 173 SER A N 1
ATOM 1418 C CA . SER A 1 173 ? 10.357 16.986 -32.869 1.00 94.19 173 SER A CA 1
ATOM 1419 C C . SER A 1 173 ? 11.577 16.107 -33.185 1.00 94.19 173 SER A C 1
ATOM 1421 O O . SER A 1 173 ? 11.966 15.973 -34.349 1.00 94.19 173 SER A O 1
ATOM 1423 N N . ILE A 1 174 ? 12.154 15.439 -32.177 1.00 92.19 174 ILE A N 1
ATOM 1424 C CA . ILE A 1 174 ? 13.263 14.491 -32.384 1.00 92.19 174 ILE A CA 1
ATOM 1425 C C . ILE A 1 174 ? 12.827 13.336 -33.290 1.00 92.19 174 ILE A C 1
ATOM 1427 O O . ILE A 1 174 ? 13.566 12.961 -34.202 1.00 92.19 174 ILE A O 1
ATOM 1431 N N . LEU A 1 175 ? 11.633 12.781 -33.069 1.00 92.31 175 LEU A N 1
ATOM 1432 C CA . LEU A 1 175 ? 11.095 11.692 -33.886 1.00 92.31 175 LEU A CA 1
ATOM 1433 C C . LEU A 1 175 ? 10.903 12.116 -35.346 1.00 92.31 175 LEU A C 1
ATOM 1435 O O . LEU A 1 175 ? 11.252 11.360 -36.259 1.00 92.31 175 LEU A O 1
ATOM 1439 N N . ALA A 1 176 ? 10.413 13.336 -35.582 1.00 93.88 176 ALA A N 1
ATOM 1440 C CA . ALA A 1 176 ? 10.305 13.894 -36.926 1.00 93.88 176 ALA A CA 1
ATOM 1441 C C . ALA A 1 176 ? 11.683 14.019 -37.599 1.00 93.88 176 ALA A C 1
ATOM 1443 O O . ALA A 1 176 ? 11.852 13.609 -38.751 1.00 93.88 176 ALA A O 1
ATOM 1444 N N . HIS A 1 177 ? 12.692 14.510 -36.872 1.00 91.88 177 HIS A N 1
ATOM 1445 C CA . HIS A 1 177 ? 14.057 14.626 -37.389 1.00 91.88 177 HIS A CA 1
ATOM 1446 C C . HIS A 1 177 ? 14.686 13.258 -37.699 1.00 91.88 177 HIS A C 1
ATOM 1448 O O . HIS A 1 177 ? 15.266 13.071 -38.769 1.00 91.88 177 HIS A O 1
ATOM 1454 N N . ALA A 1 178 ? 14.527 12.276 -36.807 1.00 90.19 178 ALA A N 1
ATOM 1455 C CA . ALA A 1 178 ? 15.004 10.910 -37.018 1.00 90.19 178 ALA A CA 1
ATOM 1456 C C . ALA A 1 178 ? 14.355 10.261 -38.252 1.00 90.19 178 ALA A C 1
ATOM 1458 O O . ALA A 1 178 ? 15.037 9.620 -39.050 1.00 90.19 178 ALA A O 1
ATOM 1459 N N . THR A 1 179 ? 13.055 10.491 -38.452 1.00 90.94 179 THR A N 1
ATOM 1460 C CA . THR A 1 179 ? 12.330 10.020 -39.641 1.00 90.94 179 THR A CA 1
ATOM 1461 C C . THR A 1 179 ? 12.876 10.658 -40.920 1.00 90.94 179 THR A C 1
ATOM 1463 O O . THR A 1 179 ? 13.036 9.978 -41.934 1.00 90.94 179 THR A O 1
ATOM 1466 N N . ASN A 1 180 ? 13.202 11.955 -40.888 1.00 92.69 180 ASN A N 1
ATOM 1467 C CA . ASN A 1 180 ? 13.808 12.623 -42.038 1.00 92.69 180 ASN A CA 1
ATOM 1468 C C . ASN A 1 180 ? 15.196 12.048 -42.370 1.00 92.69 180 ASN A C 1
ATOM 1470 O O . ASN A 1 180 ? 15.467 11.738 -43.528 1.00 92.69 180 ASN A O 1
ATOM 1474 N N . LEU A 1 181 ? 16.039 11.828 -41.357 1.00 90.38 181 LEU A N 1
ATOM 1475 C CA . LEU A 1 181 ? 17.353 11.202 -41.534 1.00 90.38 181 LEU A CA 1
ATOM 1476 C C . LEU A 1 181 ? 17.253 9.790 -42.126 1.00 90.38 181 LEU A C 1
ATOM 1478 O O . LEU A 1 181 ? 18.014 9.454 -43.031 1.00 90.38 181 LEU A O 1
ATOM 1482 N N . ASP A 1 182 ? 16.303 8.973 -41.666 1.00 91.25 182 ASP A N 1
ATOM 1483 C CA . ASP A 1 182 ? 16.086 7.631 -42.222 1.00 91.25 182 ASP A CA 1
ATOM 1484 C C . ASP A 1 182 ? 15.687 7.691 -43.709 1.00 91.25 182 ASP A C 1
ATOM 1486 O O . ASP A 1 182 ? 16.183 6.925 -44.540 1.00 91.25 182 ASP A O 1
ATOM 1490 N N . ASN A 1 183 ? 14.853 8.666 -44.080 1.00 91.69 183 ASN A N 1
ATOM 1491 C CA . ASN A 1 183 ? 14.490 8.904 -45.476 1.00 91.69 183 ASN A CA 1
ATOM 1492 C C . ASN A 1 183 ? 15.686 9.359 -46.326 1.00 91.69 183 ASN A C 1
ATOM 1494 O O . ASN A 1 183 ? 15.828 8.915 -47.468 1.00 91.69 183 ASN A O 1
ATOM 1498 N N . GLU A 1 184 ? 16.557 10.223 -45.803 1.00 89.12 184 GLU A N 1
ATOM 1499 C CA . GLU A 1 184 ? 17.788 10.627 -46.492 1.00 89.12 184 GLU A CA 1
ATOM 1500 C C . GLU A 1 184 ? 18.751 9.451 -46.672 1.00 89.12 184 GLU A C 1
ATOM 1502 O O . GLU A 1 184 ? 19.251 9.233 -47.777 1.00 89.12 184 GLU A O 1
ATOM 1507 N N . LEU A 1 185 ? 18.953 8.634 -45.636 1.00 87.44 185 LEU A N 1
ATOM 1508 C CA . LEU A 1 185 ? 19.786 7.433 -45.717 1.00 87.44 185 LEU A CA 1
ATOM 1509 C C . LEU A 1 185 ? 19.265 6.445 -46.761 1.00 87.44 185 LEU A C 1
ATOM 1511 O O . LEU A 1 185 ? 20.055 5.908 -47.539 1.00 87.44 185 LEU A O 1
ATOM 1515 N N . LYS A 1 186 ? 17.946 6.237 -46.835 1.00 89.81 186 LYS A N 1
ATOM 1516 C CA . LYS A 1 186 ? 17.323 5.420 -47.888 1.00 89.81 186 LYS A CA 1
ATOM 1517 C C . LYS A 1 186 ? 17.606 5.971 -49.284 1.00 89.81 186 LYS A C 1
ATOM 1519 O O . LYS A 1 186 ? 17.944 5.198 -50.177 1.00 89.81 186 LYS A O 1
ATOM 1524 N N . LYS A 1 187 ? 17.531 7.293 -49.481 1.00 86.75 187 LYS A N 1
ATOM 1525 C CA . LYS A 1 187 ? 17.886 7.927 -50.765 1.00 86.75 187 LYS A CA 1
ATOM 1526 C C . LYS A 1 187 ? 19.351 7.689 -51.125 1.00 86.75 187 LYS A C 1
ATOM 1528 O O . LYS A 1 187 ? 19.628 7.310 -52.258 1.00 86.75 187 LYS A O 1
ATOM 1533 N N . TYR A 1 188 ? 20.272 7.866 -50.176 1.00 81.50 188 TYR A N 1
ATOM 1534 C CA . TYR A 1 188 ? 21.698 7.615 -50.405 1.00 81.50 188 TYR A CA 1
ATOM 1535 C C . TYR A 1 188 ? 21.993 6.149 -50.717 1.00 81.50 188 TYR A C 1
ATOM 1537 O O . TYR A 1 188 ? 22.758 5.882 -51.640 1.00 81.50 188 TYR A O 1
ATOM 1545 N N . ARG A 1 189 ? 21.373 5.202 -50.000 1.00 79.56 189 ARG A N 1
ATOM 1546 C CA . ARG A 1 189 ? 21.502 3.767 -50.300 1.00 79.56 189 ARG A CA 1
ATOM 1547 C C . ARG A 1 189 ? 21.004 3.447 -51.701 1.00 79.56 189 ARG A C 1
ATOM 1549 O O . ARG A 1 189 ? 21.753 2.865 -52.472 1.00 79.56 189 ARG A O 1
ATOM 1556 N N . ASN A 1 190 ? 19.811 3.918 -52.061 1.00 81.88 190 ASN A N 1
ATOM 1557 C CA . ASN A 1 190 ? 19.272 3.725 -53.407 1.00 81.88 190 ASN A CA 1
ATOM 1558 C C . ASN A 1 190 ? 20.193 4.327 -54.478 1.00 81.88 190 ASN A C 1
ATOM 1560 O O . ASN A 1 190 ? 20.428 3.696 -55.500 1.00 81.88 190 ASN A O 1
ATOM 1564 N N . TRP A 1 191 ? 20.749 5.521 -54.246 1.00 77.88 191 TRP A N 1
ATOM 1565 C CA . TRP A 1 191 ? 21.713 6.135 -55.162 1.00 77.88 191 TRP A CA 1
ATOM 1566 C C . TRP A 1 191 ? 23.013 5.323 -55.280 1.00 77.88 191 TRP A C 1
ATOM 1568 O O . TRP A 1 191 ? 23.543 5.174 -56.378 1.00 77.88 191 TRP A O 1
ATOM 1578 N N . TYR A 1 192 ? 23.513 4.781 -54.167 1.00 68.69 192 TYR A N 1
ATOM 1579 C CA . TYR A 1 192 ? 24.720 3.955 -54.135 1.00 68.69 192 TYR A CA 1
ATOM 1580 C C . TYR A 1 192 ? 24.516 2.613 -54.852 1.00 68.69 192 TYR A C 1
ATOM 1582 O O . TYR A 1 192 ? 25.342 2.228 -55.674 1.00 68.69 192 TYR A O 1
ATOM 1590 N N . GLU A 1 193 ? 23.395 1.936 -54.593 1.00 69.88 193 GLU A N 1
ATOM 1591 C CA . GLU A 1 193 ? 23.039 0.642 -55.188 1.00 69.88 193 GLU A CA 1
ATOM 1592 C C . GLU A 1 193 ? 22.679 0.750 -56.678 1.00 69.88 193 GLU A C 1
ATOM 1594 O O . GLU A 1 193 ? 22.987 -0.151 -57.451 1.00 69.88 193 GLU A O 1
ATOM 1599 N N . GLN A 1 194 ? 22.068 1.858 -57.109 1.00 69.31 194 GLN A N 1
ATOM 1600 C CA . GLN A 1 194 ? 21.711 2.086 -58.516 1.00 69.31 194 GLN A CA 1
ATOM 1601 C C . GLN A 1 194 ? 22.851 2.687 -59.349 1.00 69.31 194 GLN A C 1
ATOM 1603 O O . GLN A 1 194 ? 22.677 2.888 -60.550 1.00 69.31 194 GLN A O 1
ATOM 1608 N N . SER A 1 195 ? 24.007 2.997 -58.749 1.00 64.31 195 SER A N 1
ATOM 1609 C CA . SER A 1 195 ? 25.139 3.584 -59.467 1.00 64.31 195 SER A CA 1
ATOM 1610 C C . SER A 1 195 ? 25.811 2.536 -60.372 1.00 64.31 195 SER A C 1
ATOM 1612 O O . SER A 1 195 ? 26.474 1.627 -59.861 1.00 64.31 195 SER A O 1
ATOM 1614 N N . PRO A 1 196 ? 25.737 2.667 -61.715 1.00 59.34 196 PRO A N 1
ATOM 1615 C CA . PRO A 1 196 ? 26.284 1.676 -62.655 1.00 59.34 196 PRO A CA 1
ATOM 1616 C C . PRO A 1 196 ? 27.797 1.465 -62.496 1.00 59.34 196 PRO A C 1
ATOM 1618 O O . PRO A 1 196 ? 28.331 0.403 -62.795 1.00 59.34 196 PRO A O 1
ATOM 1621 N N . ARG A 1 197 ? 28.492 2.476 -61.957 1.00 59.78 197 ARG A N 1
ATOM 1622 C CA . ARG A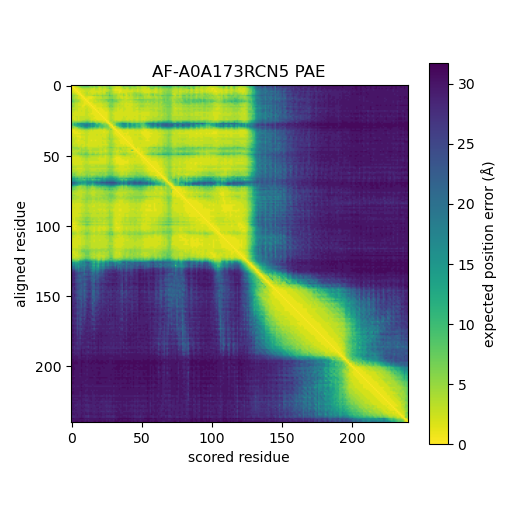 1 197 ? 29.945 2.481 -61.753 1.00 59.78 197 ARG A CA 1
ATOM 1623 C C . ARG A 1 197 ? 30.445 1.504 -60.688 1.00 59.78 197 ARG A C 1
ATOM 1625 O O . ARG A 1 197 ? 31.651 1.278 -60.645 1.00 59.78 197 ARG A O 1
ATOM 1632 N N . TYR A 1 198 ? 29.592 0.990 -59.799 1.00 61.72 198 TYR A N 1
ATOM 1633 C CA . TYR A 1 198 ? 30.049 0.089 -58.735 1.00 61.72 198 TYR A CA 1
ATOM 1634 C C . TYR A 1 198 ? 30.070 -1.375 -59.186 1.00 61.72 198 TYR A C 1
ATOM 1636 O O . TYR A 1 198 ? 31.072 -2.047 -58.968 1.00 61.72 198 TYR A O 1
ATOM 1644 N N . GLY A 1 199 ? 29.029 -1.838 -59.889 1.00 62.66 199 GLY A N 1
ATOM 1645 C CA . GLY A 1 199 ? 28.984 -3.201 -60.437 1.00 62.66 199 GLY A CA 1
ATOM 1646 C C . GLY A 1 199 ? 30.141 -3.483 -61.401 1.00 62.66 199 GLY A C 1
ATOM 1647 O O . GLY A 1 199 ? 30.891 -4.433 -61.199 1.00 62.66 199 GLY A O 1
ATOM 1648 N N . GLU A 1 200 ? 30.368 -2.589 -62.370 1.00 64.19 200 GLU A N 1
ATOM 1649 C CA . GLU A 1 200 ? 31.452 -2.739 -63.357 1.00 64.19 200 GLU A CA 1
ATOM 1650 C C . GLU A 1 200 ? 32.845 -2.737 -62.706 1.00 64.19 200 GLU A C 1
ATOM 1652 O O . GLU A 1 200 ? 33.723 -3.513 -63.078 1.00 64.19 200 GLU A O 1
ATOM 1657 N N . ARG A 1 201 ? 33.055 -1.899 -61.685 1.00 68.75 201 ARG A N 1
ATOM 1658 C CA . ARG A 1 201 ? 34.362 -1.751 -61.031 1.00 68.75 201 ARG A CA 1
ATOM 1659 C C . ARG A 1 201 ? 34.674 -2.888 -60.055 1.00 68.75 201 ARG A C 1
ATOM 1661 O O . ARG A 1 201 ? 35.846 -3.183 -59.837 1.00 68.75 201 ARG A O 1
ATOM 1668 N N . VAL A 1 202 ? 33.655 -3.525 -59.476 1.00 69.31 202 VAL A N 1
ATOM 1669 C CA . VAL A 1 202 ? 33.820 -4.754 -58.684 1.00 69.31 202 VAL A CA 1
ATOM 1670 C C . VAL A 1 202 ? 34.172 -5.927 -59.601 1.00 69.31 202 VAL A C 1
ATOM 1672 O O . VAL A 1 202 ? 35.160 -6.603 -59.329 1.00 69.31 202 VAL A O 1
ATOM 1675 N N . GLU A 1 203 ? 33.475 -6.097 -60.730 1.00 73.06 203 GLU A N 1
ATOM 1676 C CA . GLU A 1 203 ? 33.811 -7.141 -61.713 1.00 73.06 203 GLU A CA 1
ATOM 1677 C C . GLU A 1 203 ? 35.233 -6.985 -62.286 1.00 73.06 203 GLU A C 1
ATOM 1679 O O . GLU A 1 203 ? 35.946 -7.971 -62.488 1.00 73.06 203 GLU A O 1
ATOM 1684 N N . GLU A 1 204 ? 35.680 -5.754 -62.554 1.00 78.75 204 GLU A N 1
ATOM 1685 C CA . GLU A 1 204 ? 37.057 -5.495 -62.997 1.00 78.75 204 GLU A CA 1
ATOM 1686 C C . GLU A 1 204 ? 38.095 -5.888 -61.936 1.00 78.75 204 GLU A C 1
ATOM 1688 O O . GLU A 1 204 ? 39.121 -6.490 -62.264 1.00 78.75 204 GLU A O 1
ATOM 1693 N N . LEU A 1 205 ? 37.832 -5.579 -60.663 1.00 78.69 205 LEU A N 1
ATOM 1694 C CA . LEU A 1 205 ? 38.721 -5.942 -59.559 1.00 78.69 205 LEU A CA 1
ATOM 1695 C C . LEU A 1 205 ? 38.749 -7.456 -59.316 1.00 78.69 205 LEU A C 1
ATOM 1697 O O . LEU A 1 205 ? 39.822 -7.998 -59.048 1.00 78.69 205 LEU A O 1
ATOM 1701 N N . GLU A 1 206 ? 37.619 -8.147 -59.469 1.00 80.00 206 GLU A N 1
ATOM 1702 C CA . GLU A 1 206 ? 37.548 -9.610 -59.393 1.00 80.00 206 GLU A CA 1
ATOM 1703 C C . GLU A 1 206 ? 38.375 -10.270 -60.503 1.00 80.00 206 GLU A C 1
ATOM 1705 O O . GLU A 1 206 ? 39.215 -11.122 -60.209 1.00 80.00 206 GLU A O 1
ATOM 1710 N N . LYS A 1 207 ? 38.265 -9.794 -61.752 1.00 88.50 207 LYS A N 1
ATOM 1711 C CA . LYS A 1 207 ? 39.095 -10.277 -62.876 1.00 88.50 207 LYS A CA 1
ATOM 1712 C C . LYS A 1 207 ? 40.592 -10.072 -62.635 1.00 88.50 207 LYS A C 1
ATOM 1714 O O . LYS A 1 207 ? 41.406 -10.936 -62.967 1.00 88.50 207 LYS A O 1
ATOM 1719 N N . ILE A 1 208 ? 40.981 -8.929 -62.065 1.00 89.50 208 ILE A N 1
ATOM 1720 C CA . ILE A 1 208 ? 42.382 -8.662 -61.709 1.00 89.50 208 ILE A CA 1
ATOM 1721 C C . ILE A 1 208 ? 42.844 -9.621 -60.605 1.00 89.50 208 ILE A C 1
ATOM 1723 O O . ILE A 1 208 ? 43.944 -10.169 -60.694 1.00 89.50 208 ILE A O 1
ATOM 1727 N N . ASN A 1 209 ? 42.011 -9.861 -59.591 1.00 84.06 209 ASN A N 1
ATOM 1728 C CA . ASN A 1 209 ? 42.337 -10.751 -58.482 1.00 84.06 209 ASN A CA 1
ATOM 1729 C C . ASN A 1 209 ? 42.491 -12.217 -58.928 1.00 84.06 209 ASN A C 1
ATOM 1731 O O . ASN A 1 209 ? 43.447 -12.890 -58.530 1.00 84.06 209 ASN A O 1
ATOM 1735 N N . GLU A 1 210 ? 41.614 -12.701 -59.811 1.00 90.38 210 GLU A N 1
ATOM 1736 C CA . GLU A 1 210 ? 41.729 -14.031 -60.423 1.00 90.38 210 GLU A CA 1
ATOM 1737 C C . GLU A 1 210 ? 43.044 -14.181 -61.193 1.00 90.38 210 GLU A C 1
ATOM 1739 O O . GLU A 1 210 ? 43.778 -15.154 -60.999 1.00 90.38 210 GLU A O 1
ATOM 1744 N N . LYS A 1 211 ? 43.402 -13.177 -62.004 1.00 93.75 211 LYS A N 1
ATOM 1745 C CA . LYS A 1 211 ? 44.660 -13.171 -62.761 1.00 93.75 211 LYS A CA 1
ATOM 1746 C C . LYS A 1 211 ? 45.890 -13.172 -61.847 1.00 93.75 211 LYS A C 1
ATOM 1748 O O . LYS A 1 211 ? 46.849 -13.897 -62.110 1.00 93.75 211 LYS A O 1
ATOM 1753 N N . CYS A 1 212 ? 45.875 -12.390 -60.768 1.00 87.81 212 CYS A N 1
ATOM 1754 C CA . CYS A 1 212 ? 46.950 -12.388 -59.772 1.00 87.81 212 CYS A CA 1
ATOM 1755 C C . CYS A 1 212 ? 47.088 -13.751 -59.078 1.00 87.81 212 CYS A C 1
ATOM 1757 O O . CYS A 1 212 ? 48.205 -14.229 -58.885 1.00 87.81 212 CYS A O 1
ATOM 1759 N N . THR A 1 213 ? 45.967 -14.397 -58.754 1.00 88.88 213 THR A N 1
ATOM 1760 C CA . THR A 1 213 ? 45.945 -15.724 -58.120 1.00 88.88 213 THR A CA 1
ATOM 1761 C C . THR A 1 213 ? 46.522 -16.798 -59.046 1.00 88.88 213 THR A C 1
ATOM 1763 O O . THR A 1 213 ? 47.330 -17.616 -58.610 1.00 88.88 213 THR A O 1
ATOM 1766 N N . GLN A 1 214 ? 46.178 -16.765 -60.338 1.00 91.12 214 GLN A N 1
ATOM 1767 C CA . GLN A 1 214 ? 46.756 -17.669 -61.339 1.00 91.12 214 GLN A CA 1
ATOM 1768 C C . GLN A 1 214 ? 48.276 -17.503 -61.440 1.00 91.12 214 GLN A C 1
ATOM 1770 O O . GLN A 1 214 ? 49.009 -18.482 -61.318 1.00 91.12 214 GLN A O 1
ATOM 1775 N N . LEU A 1 215 ? 48.759 -16.263 -61.573 1.00 92.50 215 LEU A N 1
ATOM 1776 C CA . LEU A 1 215 ? 50.195 -15.975 -61.643 1.00 92.50 215 LEU A CA 1
ATOM 1777 C C . LEU A 1 215 ? 50.945 -16.424 -60.385 1.00 92.50 215 LEU A C 1
ATOM 1779 O O . LEU A 1 215 ? 52.067 -16.929 -60.480 1.00 92.50 215 LEU A O 1
ATOM 1783 N N . TYR A 1 216 ? 50.338 -16.246 -59.211 1.00 88.88 216 TYR A N 1
ATOM 1784 C CA . TYR A 1 216 ? 50.908 -16.712 -57.952 1.00 88.88 216 TYR A CA 1
ATOM 1785 C C . TYR A 1 216 ? 51.082 -18.236 -57.949 1.00 88.88 216 TYR A C 1
ATOM 1787 O O . TYR A 1 216 ? 52.183 -18.718 -57.683 1.00 88.88 216 TYR A O 1
ATOM 1795 N N . ASN A 1 217 ? 50.042 -18.982 -58.330 1.00 91.19 217 ASN A N 1
ATOM 1796 C CA . ASN A 1 217 ? 50.083 -20.445 -58.376 1.00 91.19 217 ASN A CA 1
ATOM 1797 C C . ASN A 1 217 ? 51.090 -20.965 -59.413 1.00 91.19 217 ASN A C 1
ATOM 1799 O O . ASN A 1 217 ? 51.903 -21.825 -59.086 1.00 91.19 217 ASN A O 1
ATOM 1803 N N . GLU A 1 218 ? 51.123 -20.393 -60.621 1.00 93.44 218 GLU A N 1
ATOM 1804 C CA . GLU A 1 218 ? 52.119 -20.755 -61.643 1.00 93.44 218 GLU A CA 1
ATOM 1805 C C . GLU A 1 218 ? 53.557 -20.514 -61.166 1.00 93.44 218 GLU A C 1
ATOM 1807 O O . GLU A 1 218 ? 54.482 -21.262 -61.494 1.00 93.44 218 GLU A O 1
ATOM 1812 N N . THR A 1 219 ? 53.771 -19.433 -60.415 1.00 91.19 219 THR A N 1
ATOM 1813 C CA . THR A 1 219 ? 55.089 -19.116 -59.861 1.00 91.19 219 THR A CA 1
ATOM 1814 C C . THR A 1 219 ? 55.463 -20.110 -58.767 1.00 91.19 219 THR A C 1
ATOM 1816 O O . THR A 1 219 ? 56.608 -20.560 -58.727 1.00 91.19 219 THR A O 1
ATOM 1819 N N . LEU A 1 220 ? 54.507 -20.484 -57.915 1.00 90.81 220 LEU A N 1
ATOM 1820 C CA . LEU A 1 220 ? 54.701 -21.475 -56.862 1.00 90.81 220 LEU A CA 1
ATOM 1821 C C . LEU A 1 220 ? 55.083 -22.842 -57.450 1.00 90.81 220 LEU A C 1
ATOM 1823 O O . LEU A 1 220 ? 56.098 -23.408 -57.054 1.00 90.81 220 LEU A O 1
ATOM 1827 N N . GLU A 1 221 ? 54.364 -23.309 -58.475 1.00 92.12 221 GLU A N 1
ATOM 1828 C CA . GLU A 1 221 ? 54.675 -24.562 -59.177 1.00 92.12 221 GLU A CA 1
ATOM 1829 C C . GLU A 1 221 ? 56.083 -24.554 -59.790 1.00 92.12 221 GLU A C 1
ATOM 1831 O O . GLU A 1 221 ? 56.821 -25.538 -59.698 1.00 92.12 221 GLU A O 1
ATOM 1836 N N . LYS A 1 222 ? 56.500 -23.426 -60.384 1.00 92.25 222 LYS A N 1
ATOM 1837 C CA . LYS A 1 222 ? 57.865 -23.267 -60.913 1.00 92.25 222 LYS A CA 1
ATOM 1838 C C . LYS A 1 222 ? 58.917 -23.316 -59.805 1.00 92.25 222 LYS A C 1
ATOM 1840 O O . LYS A 1 222 ? 59.973 -23.915 -60.009 1.00 92.25 222 LYS A O 1
ATOM 1845 N N . MET A 1 223 ? 58.656 -22.700 -58.650 1.00 90.56 223 MET A N 1
ATOM 1846 C CA . MET A 1 223 ? 59.572 -22.769 -57.506 1.00 90.56 223 MET A CA 1
ATOM 1847 C C . MET A 1 223 ? 59.689 -24.195 -56.968 1.00 90.56 223 MET A C 1
ATOM 1849 O O . MET A 1 223 ? 60.806 -24.650 -56.722 1.00 90.56 223 MET A O 1
ATOM 1853 N N . ASP A 1 224 ? 58.575 -24.915 -56.849 1.00 90.81 224 ASP A N 1
ATOM 1854 C CA . ASP A 1 224 ? 58.569 -26.309 -56.402 1.00 90.81 224 ASP A CA 1
ATOM 1855 C C . ASP A 1 224 ? 59.337 -27.213 -57.373 1.00 90.81 224 ASP A C 1
ATOM 1857 O O . ASP A 1 224 ? 60.164 -28.025 -56.946 1.00 90.81 224 ASP A O 1
ATOM 1861 N N . ALA A 1 225 ? 59.152 -27.027 -58.684 1.00 90.75 225 ALA A N 1
ATOM 1862 C CA . ALA A 1 225 ? 59.904 -27.755 -59.704 1.00 90.75 225 ALA A CA 1
ATOM 1863 C C . ALA A 1 225 ? 61.421 -27.513 -59.588 1.00 90.75 225 ALA A C 1
ATOM 1865 O O . ALA A 1 225 ? 62.203 -28.468 -59.584 1.00 90.75 225 ALA A O 1
ATOM 1866 N N . LEU A 1 226 ? 61.840 -26.253 -59.419 1.00 91.50 226 LEU A N 1
ATOM 1867 C CA . LEU A 1 226 ? 63.248 -25.890 -59.219 1.00 91.50 226 LEU A CA 1
ATOM 1868 C C . LEU A 1 226 ? 63.812 -26.452 -57.911 1.00 91.50 226 LEU A C 1
ATOM 1870 O O . LEU A 1 226 ? 64.970 -26.872 -57.861 1.00 91.50 226 LEU A O 1
ATOM 1874 N N . LEU A 1 227 ? 63.013 -26.481 -56.845 1.00 89.81 227 LEU A N 1
ATOM 1875 C CA . LEU A 1 227 ? 63.416 -27.047 -55.563 1.00 89.81 227 LEU A CA 1
ATOM 1876 C C . LEU A 1 227 ? 63.650 -28.557 -55.683 1.00 89.81 227 LEU A C 1
ATOM 1878 O O . LEU A 1 227 ? 64.678 -29.056 -55.219 1.00 89.81 227 LEU A O 1
ATOM 1882 N N . VAL A 1 228 ? 62.754 -29.277 -56.362 1.00 89.81 228 VAL A N 1
ATOM 1883 C CA . VAL A 1 228 ? 62.918 -30.707 -56.662 1.00 89.81 228 VAL A CA 1
ATOM 1884 C C . VAL A 1 228 ? 64.157 -30.951 -57.527 1.00 89.81 228 VAL A C 1
ATOM 1886 O O . VAL A 1 228 ? 64.949 -31.847 -57.220 1.00 89.81 228 VAL A O 1
ATOM 1889 N N . GLU A 1 229 ? 64.370 -30.150 -58.573 1.00 88.06 229 GLU A N 1
ATOM 1890 C CA . GLU A 1 229 ? 65.556 -30.245 -59.429 1.00 88.06 229 GLU A CA 1
ATOM 1891 C C . GLU A 1 229 ? 66.848 -30.034 -58.626 1.00 88.06 229 GLU A C 1
ATOM 1893 O O . GLU A 1 229 ? 67.776 -30.841 -58.716 1.00 88.06 229 GLU A O 1
ATOM 1898 N N . ASN A 1 230 ? 66.888 -29.014 -57.766 1.00 85.38 230 ASN A N 1
ATOM 1899 C CA . ASN A 1 230 ? 68.040 -28.711 -56.919 1.00 85.38 230 ASN A CA 1
ATOM 1900 C C . ASN A 1 230 ? 68.305 -29.828 -55.894 1.00 85.38 230 ASN A C 1
ATOM 1902 O O . ASN A 1 230 ? 69.446 -30.258 -55.716 1.00 85.38 230 ASN A O 1
ATOM 1906 N N . LEU A 1 231 ? 67.258 -30.376 -55.269 1.00 86.31 231 LEU A N 1
ATOM 1907 C CA . LEU A 1 231 ? 67.382 -31.529 -54.372 1.00 86.31 231 LEU A CA 1
ATOM 1908 C C . LEU A 1 231 ? 67.942 -32.760 -55.099 1.00 86.31 231 LEU A C 1
ATOM 1910 O O . LEU A 1 231 ? 68.814 -33.451 -54.563 1.00 86.31 231 LEU A O 1
ATOM 1914 N N . ASN A 1 232 ? 67.487 -33.024 -56.325 1.00 86.25 232 ASN A N 1
ATOM 1915 C CA . ASN A 1 232 ? 68.009 -34.110 -57.156 1.00 86.25 232 ASN A CA 1
ATOM 1916 C C . ASN A 1 232 ? 69.465 -33.862 -57.573 1.00 86.25 232 ASN A C 1
ATOM 1918 O O . ASN A 1 232 ? 70.282 -34.785 -57.521 1.00 86.25 232 ASN A O 1
ATOM 1922 N N . PHE A 1 233 ? 69.818 -32.622 -57.915 1.00 84.81 233 PHE A N 1
ATOM 1923 C CA . PHE A 1 233 ? 71.190 -32.223 -58.214 1.00 84.81 233 PHE A CA 1
ATOM 1924 C C . PHE A 1 233 ? 72.112 -32.446 -57.006 1.00 84.81 233 PHE A C 1
ATOM 1926 O O . PHE A 1 233 ? 73.132 -33.130 -57.125 1.00 84.81 233 PHE A O 1
ATOM 1933 N N . LYS A 1 234 ? 71.726 -31.973 -55.813 1.00 82.06 234 LYS A N 1
ATOM 1934 C CA . LYS A 1 234 ? 72.481 -32.198 -54.568 1.00 82.06 234 LYS A CA 1
ATOM 1935 C C . LYS A 1 234 ? 72.677 -33.686 -54.268 1.00 82.06 234 LYS A C 1
ATOM 1937 O O . LYS A 1 234 ? 73.796 -34.099 -53.959 1.00 82.06 234 LYS A O 1
ATOM 1942 N N . LYS A 1 235 ? 71.629 -34.508 -54.426 1.00 81.50 235 LYS A N 1
ATOM 1943 C CA . LYS A 1 235 ? 71.718 -35.974 -54.270 1.00 81.50 235 LYS A CA 1
ATOM 1944 C C . LYS A 1 235 ? 72.695 -36.606 -55.265 1.00 81.50 235 LYS A C 1
ATOM 1946 O O . LYS A 1 235 ? 73.489 -37.457 -54.870 1.00 81.50 235 LYS A O 1
ATOM 1951 N N . LYS A 1 236 ? 72.659 -36.190 -56.535 1.00 80.56 236 LYS A N 1
ATOM 1952 C CA . LYS A 1 236 ? 73.507 -36.739 -57.606 1.00 80.56 236 LYS A CA 1
ATOM 1953 C C . LYS A 1 236 ? 74.988 -36.398 -57.424 1.00 80.56 236 LYS A C 1
ATOM 1955 O O . LYS A 1 236 ? 75.835 -37.241 -57.706 1.00 80.56 236 LYS A O 1
ATOM 1960 N N . TYR A 1 237 ? 75.302 -35.199 -56.934 1.00 77.25 237 TYR A N 1
ATOM 1961 C CA . TYR A 1 237 ? 76.680 -34.700 -56.855 1.00 77.25 237 TYR A CA 1
ATOM 1962 C C . TYR A 1 237 ? 77.291 -34.699 -55.440 1.00 77.25 237 TYR A C 1
ATOM 1964 O O . TYR A 1 237 ? 78.414 -34.230 -55.279 1.00 77.25 237 TYR A O 1
ATOM 1972 N N . LYS A 1 238 ? 76.603 -35.243 -54.417 1.00 70.38 238 LYS A N 1
ATOM 1973 C CA . LYS A 1 238 ? 77.053 -35.277 -53.000 1.00 70.38 238 LYS A CA 1
ATOM 1974 C C . LYS A 1 238 ? 77.567 -33.921 -52.486 1.00 70.38 238 LYS A C 1
ATOM 1976 O O . LYS A 1 238 ? 78.475 -33.862 -51.656 1.00 70.38 238 LYS A O 1
ATOM 1981 N N . VAL A 1 239 ? 76.992 -32.835 -52.989 1.00 59.19 239 VAL A N 1
ATOM 1982 C CA . VAL A 1 239 ? 77.292 -31.482 -52.519 1.00 59.19 239 VAL A CA 1
ATOM 1983 C C . VAL A 1 239 ? 76.657 -31.360 -51.131 1.00 59.19 239 VAL A C 1
ATOM 1985 O O . VAL A 1 239 ? 75.438 -31.505 -51.021 1.00 59.19 239 VAL A O 1
ATOM 1988 N N . LYS A 1 240 ? 77.482 -31.202 -50.085 1.00 57.81 240 LYS A N 1
ATOM 1989 C CA . LYS A 1 240 ? 77.007 -30.956 -48.711 1.00 57.81 240 LYS A CA 1
ATOM 1990 C C . LYS A 1 240 ? 76.254 -29.633 -48.632 1.00 57.81 240 LYS A C 1
ATOM 1992 O O . LYS A 1 240 ? 76.747 -28.651 -49.227 1.00 57.81 240 LYS A O 1
#

Solvent-accessible surface area (backbone atoms only — not comparable to full-atom values): 13346 Å² total; per-residue (Å²): 70,42,32,39,53,48,60,56,51,46,100,84,63,48,47,67,56,47,69,59,50,52,56,56,70,71,46,96,57,99,50,54,31,41,37,23,23,62,70,38,43,64,79,41,57,76,81,42,68,91,46,51,73,44,72,52,55,66,74,47,52,48,58,57,56,69,67,50,84,75,88,60,54,73,67,58,48,33,42,77,41,73,46,67,67,49,30,58,52,48,50,51,49,37,66,76,65,54,42,47,34,42,36,28,56,62,70,38,42,30,57,54,52,38,25,64,77,69,74,26,45,73,50,70,45,90,68,82,72,86,80,50,82,67,48,58,60,48,47,51,51,50,51,51,50,48,50,51,50,52,51,52,50,52,50,52,52,52,53,52,51,51,54,52,51,52,52,47,55,52,50,53,50,51,52,53,50,53,53,49,50,53,53,50,50,53,52,51,50,52,53,61,74,67,36,71,72,53,63,58,52,49,55,53,49,51,55,52,49,53,52,52,52,51,54,49,51,58,50,48,55,52,49,51,52,51,50,53,51,49,53,50,48,36,66,74,66,71,59,128

Radius of gyration: 44.05 Å; Cα contacts (8 Å, |Δi|>4): 196; chains: 1; bounding box: 103×63×100 Å

Mean predicted aligned error: 18.26 Å

Secondary structure (DSSP, 8-state):
-EEEEE--B-TTS-BTTHHHHHHHHTS--TTEEEEE-HHHHHTTTTTTTTSEEEEPPHHHHHHHHHH--SS--HHHHHHHS--HHHHHHHHHHHHHHT-SEEEESS--HHHHHHHHHHT-EEEE--------HHHHHHHHHHHHHHHHHHHHHHHHHHHHHHHHHHHHHHHHHHHHHHHHHHHHHHHHHHHHHT-HHHHHHHHHHHHHHHHHHHHHHHHHHHHHHHHHHHHHHHHHHT--

pLDDT: mean 82.96, std 13.22, range [42.28, 96.56]

Nearest PDB structures (foldseek):
  8hjn-assembly2_B  TM=6.118E-01  e=8.425E-02  Siraitia grosvenorii
  8hjn-assembly1_A  TM=5.248E-01  e=6.933E-02  Siraitia grosvenorii
  4m7p-assembly1_A  TM=5.462E-01  e=3.757E-01  Streptomyces antibioticus
  8hjp-assembly2_A  TM=5.766E-01  e=7.679E-01  Siraitia grosvenorii
  2fy8-assembly1_B  TM=4.010E-01  e=4.009E-01  Methanothermobacter thermautotrophicus

Sequence (240 aa):
MDGYVFFEVDNMGNPIYGDKMKELLNCEKEHILFILSAEYQANFSVELIDHKVIIIPEDVLKKIDIAIENKEDRETYMSISPVKEFEEWLDSQITKNRIDVLTTIEHYVSVARVCKKKHTFMTYMYGSRPRNNNGVVAQEIDNNSLQIQIQQQSTMIQELKNEIQDKKVYIDSILAHATNLDNELKKYRNWYEQSPRYGERVEELEKINEKCTQLYNETLEKMDALLVENLNFKKKYKVK